Protein AF-A0A820HRY9-F1 (afdb_monomer_lite)

Structure (mmCIF, N/CA/C/O backbone):
data_AF-A0A820HRY9-F1
#
_entry.id   AF-A0A820HRY9-F1
#
loop_
_atom_site.group_PDB
_atom_site.id
_atom_site.type_symbol
_atom_site.label_atom_id
_atom_site.label_alt_id
_atom_site.label_comp_id
_atom_site.label_asym_id
_atom_site.label_entity_id
_atom_site.label_seq_id
_atom_site.pdbx_PDB_ins_code
_atom_site.Cartn_x
_atom_site.Cartn_y
_atom_site.Cartn_z
_atom_site.occupancy
_atom_site.B_iso_or_equiv
_atom_site.auth_seq_id
_atom_site.auth_comp_id
_atom_site.auth_asym_id
_atom_site.auth_atom_id
_atom_site.pdbx_PDB_model_num
ATOM 1 N N . MET A 1 1 ? 9.221 -8.752 -32.378 1.00 85.50 1 MET A N 1
ATOM 2 C CA . MET A 1 1 ? 8.840 -7.322 -32.429 1.00 85.50 1 MET A CA 1
ATOM 3 C C . MET A 1 1 ? 9.209 -6.627 -31.126 1.00 85.50 1 MET A C 1
ATOM 5 O O . MET A 1 1 ? 10.058 -5.754 -31.177 1.00 85.50 1 MET A O 1
ATOM 9 N N . PHE A 1 2 ? 8.681 -7.057 -29.971 1.00 91.56 2 PHE A N 1
ATOM 10 C CA . PHE A 1 2 ? 9.028 -6.480 -28.661 1.00 91.56 2 PHE A CA 1
ATOM 11 C C . PHE A 1 2 ? 10.543 -6.433 -28.391 1.00 91.56 2 PHE A C 1
ATOM 13 O O . PHE A 1 2 ? 11.087 -5.366 -28.153 1.00 91.56 2 PHE A O 1
ATOM 20 N N . GLU A 1 3 ? 11.256 -7.548 -28.568 1.00 91.12 3 GLU A N 1
ATOM 21 C CA . GLU A 1 3 ? 12.715 -7.615 -28.359 1.00 91.12 3 GLU A CA 1
ATOM 22 C C . GLU A 1 3 ? 13.507 -6.615 -29.228 1.00 91.12 3 GLU A C 1
ATOM 24 O O . GLU A 1 3 ? 14.524 -6.077 -28.801 1.00 91.12 3 GLU A O 1
ATOM 29 N N . GLN A 1 4 ? 13.026 -6.317 -30.443 1.00 90.50 4 GLN A N 1
ATOM 30 C CA . GLN A 1 4 ? 13.654 -5.328 -31.330 1.00 90.50 4 GLN A CA 1
ATOM 31 C C . GLN A 1 4 ? 13.450 -3.900 -30.811 1.00 90.50 4 GLN A C 1
ATOM 33 O O . GLN A 1 4 ? 14.362 -3.079 -30.906 1.00 90.50 4 GLN A O 1
ATOM 38 N N . LEU A 1 5 ? 12.278 -3.614 -30.235 1.00 91.88 5 LEU A N 1
ATOM 39 C CA . LEU A 1 5 ? 11.998 -2.338 -29.575 1.00 91.88 5 LEU A CA 1
ATOM 40 C C . LEU A 1 5 ? 12.870 -2.177 -28.330 1.00 91.88 5 LEU A C 1
ATOM 42 O O . LEU A 1 5 ? 13.490 -1.132 -28.156 1.00 91.88 5 LEU A O 1
ATOM 46 N N . ILE A 1 6 ? 13.009 -3.232 -27.528 1.00 92.12 6 ILE A N 1
ATOM 47 C CA . ILE A 1 6 ? 13.879 -3.229 -26.350 1.00 92.12 6 ILE A CA 1
ATOM 48 C C . ILE A 1 6 ? 15.347 -3.009 -26.730 1.00 92.12 6 ILE A C 1
ATOM 50 O O . ILE A 1 6 ? 16.008 -2.148 -26.152 1.00 92.12 6 ILE A O 1
ATOM 54 N N . ALA A 1 7 ? 15.846 -3.686 -27.766 1.00 88.62 7 ALA A N 1
ATOM 55 C CA . ALA A 1 7 ? 17.204 -3.464 -28.264 1.00 88.62 7 ALA A CA 1
ATOM 56 C C . ALA A 1 7 ? 17.445 -2.008 -28.713 1.00 88.62 7 ALA A C 1
ATOM 58 O O . ALA A 1 7 ? 18.558 -1.494 -28.581 1.00 88.62 7 ALA A O 1
ATOM 59 N N . SER A 1 8 ? 16.406 -1.325 -29.206 1.00 88.50 8 SER A N 1
ATOM 60 C CA . SER A 1 8 ? 16.497 0.077 -29.628 1.00 88.50 8 SER A CA 1
ATOM 61 C C . SER A 1 8 ? 16.604 1.074 -28.466 1.00 88.50 8 SER A C 1
ATOM 63 O O . SER A 1 8 ? 17.077 2.188 -28.686 1.00 88.50 8 SER A O 1
ATOM 65 N N . LEU A 1 9 ? 16.282 0.673 -27.226 1.00 85.69 9 LEU A N 1
ATOM 66 C CA . LEU A 1 9 ? 16.416 1.528 -26.034 1.00 85.69 9 LEU A CA 1
ATOM 67 C C . LEU A 1 9 ? 17.874 1.905 -25.715 1.00 85.69 9 LEU A C 1
ATOM 69 O O . LEU A 1 9 ? 18.130 2.901 -25.037 1.00 85.69 9 LEU A O 1
ATOM 73 N N . ASN A 1 10 ? 18.834 1.127 -26.225 1.00 79.19 10 ASN A N 1
ATOM 74 C CA . ASN A 1 10 ? 20.268 1.400 -26.104 1.00 79.19 10 ASN A CA 1
ATOM 75 C C . ASN A 1 10 ? 20.801 2.377 -27.165 1.00 79.19 10 ASN A C 1
ATOM 77 O O . ASN A 1 10 ? 21.962 2.782 -27.101 1.00 79.19 10 ASN A O 1
ATOM 81 N N . ILE A 1 11 ? 19.987 2.748 -28.156 1.00 77.69 11 ILE A N 1
ATOM 82 C CA . ILE A 1 11 ? 20.402 3.594 -29.275 1.00 77.69 11 ILE A CA 1
ATOM 83 C C . ILE A 1 11 ? 19.911 5.020 -29.015 1.00 77.69 11 ILE A C 1
ATOM 85 O O . ILE A 1 11 ? 18.714 5.284 -28.971 1.00 77.69 11 ILE A O 1
ATOM 89 N N . SER A 1 12 ? 20.849 5.955 -28.842 1.00 72.50 12 SER A N 1
ATOM 90 C CA . SER A 1 12 ? 20.541 7.377 -28.657 1.00 72.50 12 SER A CA 1
ATOM 91 C C . SER A 1 12 ? 20.692 8.151 -29.976 1.00 72.50 12 SER A C 1
ATOM 93 O O . SER A 1 12 ? 21.716 7.975 -30.645 1.00 72.50 12 SER A O 1
ATOM 95 N N . PRO A 1 13 ? 19.744 9.038 -30.348 1.00 72.38 13 PRO A N 1
ATOM 96 C CA . PRO A 1 13 ? 18.493 9.363 -29.650 1.00 72.38 13 PRO A CA 1
ATOM 97 C C . PRO A 1 13 ? 17.381 8.325 -29.899 1.00 72.38 13 PRO A C 1
ATOM 99 O O . PRO A 1 13 ? 17.233 7.821 -31.011 1.00 72.38 13 PRO A O 1
ATOM 102 N N . MET A 1 14 ? 16.567 8.050 -28.875 1.00 77.12 14 MET A N 1
ATOM 103 C CA . MET A 1 14 ? 15.404 7.159 -28.990 1.00 77.12 14 MET A CA 1
ATOM 104 C C . MET A 1 14 ? 14.241 7.853 -29.712 1.00 77.12 14 MET A C 1
ATOM 106 O O . MET A 1 14 ? 13.966 9.028 -29.468 1.00 77.12 14 MET A O 1
ATOM 110 N N . SER A 1 15 ? 13.547 7.122 -30.591 1.00 80.31 15 SER A N 1
ATOM 111 C CA . SER A 1 15 ? 12.337 7.618 -31.260 1.00 80.31 15 SER A CA 1
ATOM 112 C C . SER A 1 15 ? 11.117 7.495 -30.345 1.00 80.31 15 SER A C 1
ATOM 114 O O . SER A 1 15 ? 10.914 6.451 -29.728 1.00 80.31 15 SER A O 1
ATOM 116 N N . ASN A 1 16 ? 10.252 8.514 -30.337 1.00 83.31 16 ASN A N 1
ATOM 117 C CA . ASN A 1 16 ? 8.955 8.467 -29.651 1.00 83.31 16 ASN A CA 1
ATOM 118 C C . ASN A 1 16 ? 8.075 7.301 -30.132 1.00 83.31 16 ASN A C 1
ATOM 120 O O . ASN A 1 16 ? 7.293 6.760 -29.353 1.00 83.31 16 ASN A O 1
ATOM 124 N N . ASP A 1 17 ? 8.244 6.865 -31.384 1.00 86.88 17 ASP A N 1
ATOM 125 C CA . ASP A 1 17 ? 7.516 5.719 -31.936 1.00 86.88 17 ASP A CA 1
ATOM 126 C C . ASP A 1 17 ? 7.826 4.419 -31.184 1.00 86.88 17 ASP A C 1
ATOM 128 O O . ASP A 1 17 ? 6.956 3.558 -31.068 1.00 86.88 17 ASP A O 1
ATOM 132 N N . VAL A 1 18 ? 9.045 4.277 -30.644 1.00 88.88 18 VAL A N 1
ATOM 133 C CA . VAL A 1 18 ? 9.428 3.110 -29.836 1.00 88.88 18 VAL A CA 1
ATOM 134 C C . VAL A 1 18 ? 8.611 3.084 -28.549 1.00 88.88 18 VAL A C 1
ATOM 136 O O . VAL A 1 18 ? 8.046 2.046 -28.215 1.00 88.88 18 VAL A O 1
ATOM 139 N N . PHE A 1 19 ? 8.487 4.221 -27.858 1.00 89.38 19 PHE A N 1
ATOM 140 C CA . PHE A 1 19 ? 7.706 4.308 -26.623 1.00 89.38 19 PHE A CA 1
ATOM 141 C C . PHE A 1 19 ? 6.223 4.057 -26.868 1.00 89.38 19 PHE A C 1
ATOM 143 O O . PHE A 1 19 ? 5.636 3.255 -26.152 1.00 89.38 19 PHE A O 1
ATOM 150 N N . HIS A 1 20 ? 5.636 4.645 -27.915 1.00 90.50 20 HIS A N 1
ATOM 151 C CA . HIS A 1 20 ? 4.234 4.390 -28.257 1.00 90.50 20 HIS A CA 1
ATOM 152 C C . HIS A 1 20 ? 3.964 2.918 -28.593 1.00 90.50 20 HIS A C 1
ATOM 154 O O . HIS A 1 20 ? 2.945 2.370 -28.174 1.00 90.50 20 HIS A O 1
ATOM 160 N N . GLN A 1 21 ? 4.873 2.256 -29.316 1.00 92.75 21 GLN A N 1
ATOM 161 C CA . GLN A 1 21 ? 4.732 0.829 -29.610 1.00 92.75 21 GLN A CA 1
ATOM 162 C C . GLN A 1 21 ? 4.885 -0.033 -28.355 1.00 92.75 21 GLN A C 1
ATOM 164 O O . GLN A 1 21 ? 4.120 -0.977 -28.186 1.00 92.75 21 GLN A O 1
ATOM 169 N N . LEU A 1 22 ? 5.825 0.295 -27.462 1.00 93.38 22 LEU A N 1
ATOM 170 C CA . LEU A 1 22 ? 5.965 -0.397 -26.179 1.00 93.38 22 LEU A CA 1
ATOM 171 C C . LEU A 1 22 ? 4.709 -0.236 -25.320 1.00 93.38 22 LEU A C 1
ATOM 173 O O . LEU A 1 22 ? 4.183 -1.245 -24.863 1.00 93.38 22 LEU A O 1
ATOM 177 N N . THR A 1 23 ? 4.183 0.985 -25.177 1.00 93.06 23 THR A N 1
ATOM 178 C CA . THR A 1 23 ? 2.913 1.244 -24.483 1.00 93.06 23 THR A CA 1
ATOM 179 C C . THR A 1 23 ? 1.793 0.390 -25.070 1.00 93.06 23 THR A C 1
ATOM 181 O O . THR A 1 23 ? 1.155 -0.360 -24.344 1.00 93.06 23 THR A O 1
ATOM 184 N N . SER A 1 24 ? 1.601 0.426 -26.394 1.00 92.75 24 SER A N 1
ATOM 185 C CA . SER A 1 24 ? 0.536 -0.340 -27.050 1.00 92.75 24 SER A CA 1
ATOM 186 C C . SER A 1 24 ? 0.667 -1.847 -26.834 1.00 92.75 24 SER A C 1
ATOM 188 O O . SER A 1 24 ? -0.352 -2.517 -26.685 1.00 92.75 24 SER A O 1
ATOM 190 N N . ILE A 1 25 ? 1.891 -2.388 -26.845 1.00 93.62 25 ILE A N 1
ATOM 191 C CA . ILE A 1 25 ? 2.119 -3.810 -26.571 1.00 93.62 25 ILE A CA 1
ATOM 192 C C . ILE A 1 25 ? 1.756 -4.112 -25.118 1.00 93.62 25 ILE A C 1
ATOM 194 O O . ILE A 1 25 ? 0.990 -5.039 -24.887 1.00 93.62 25 ILE A O 1
ATOM 198 N N . LEU A 1 26 ? 2.265 -3.338 -24.156 1.00 92.44 26 LEU A N 1
ATOM 199 C CA . LEU A 1 26 ? 2.010 -3.561 -22.730 1.00 92.44 26 LEU A CA 1
ATOM 200 C C . LEU A 1 26 ? 0.508 -3.520 -22.415 1.00 92.44 26 LEU A C 1
ATOM 202 O O . LEU A 1 26 ? 0.008 -4.472 -21.820 1.00 92.44 26 LEU A O 1
ATOM 206 N N . THR A 1 27 ? -0.215 -2.508 -22.907 1.00 91.19 27 THR A N 1
ATOM 207 C CA . THR A 1 27 ? -1.676 -2.405 -22.749 1.00 91.19 27 THR A CA 1
ATOM 208 C C . THR A 1 27 ? -2.393 -3.611 -23.332 1.00 91.19 27 THR A C 1
ATOM 210 O O . THR A 1 27 ? -3.206 -4.235 -22.657 1.00 91.19 27 THR A O 1
ATOM 213 N N . GLN A 1 28 ? -2.055 -3.996 -24.566 1.00 90.88 28 GLN A N 1
ATOM 214 C CA . GLN A 1 28 ? -2.686 -5.149 -25.199 1.00 90.88 28 GLN A CA 1
ATOM 215 C C . GLN A 1 28 ? -2.452 -6.434 -24.392 1.00 90.88 28 GLN A C 1
ATOM 217 O O . GLN A 1 28 ? -3.356 -7.252 -24.248 1.00 90.88 28 GLN A O 1
ATOM 222 N N . GLN A 1 29 ? -1.242 -6.633 -23.863 1.00 88.69 29 GLN A N 1
ATOM 223 C CA . GLN A 1 29 ? -0.938 -7.849 -23.112 1.00 88.69 29 GLN A CA 1
ATOM 224 C C . GLN A 1 29 ? -1.643 -7.901 -21.756 1.00 88.69 29 GLN A C 1
ATOM 226 O O . GLN A 1 29 ? -1.953 -9.008 -21.318 1.00 88.69 29 GLN A O 1
ATOM 231 N N . ILE A 1 30 ? -1.922 -6.750 -21.128 1.00 81.69 30 ILE A N 1
ATOM 232 C CA . ILE A 1 30 ? -2.752 -6.675 -19.916 1.00 81.69 30 ILE A CA 1
ATOM 233 C C . ILE A 1 30 ? -4.163 -7.210 -20.185 1.00 81.69 30 ILE A C 1
ATOM 235 O O . ILE A 1 30 ? -4.689 -7.953 -19.357 1.00 81.69 30 ILE A O 1
ATOM 239 N N . ASP A 1 31 ? -4.744 -6.870 -21.337 1.00 76.69 31 ASP A N 1
ATOM 240 C CA . ASP A 1 31 ? -6.114 -7.252 -21.696 1.00 76.69 31 ASP A CA 1
ATOM 241 C C . ASP A 1 31 ? -6.228 -8.694 -22.232 1.00 76.69 31 ASP A C 1
ATOM 243 O O . ASP A 1 31 ? -7.246 -9.352 -22.012 1.00 76.69 31 ASP A O 1
ATOM 247 N N . ASP A 1 32 ? -5.197 -9.189 -22.930 1.00 79.38 32 ASP A N 1
ATOM 248 C CA . ASP A 1 32 ? -5.243 -10.472 -23.643 1.00 79.38 32 ASP A CA 1
ATOM 249 C C . ASP A 1 32 ? -4.763 -11.665 -22.787 1.00 79.38 32 ASP A C 1
ATOM 251 O O . ASP A 1 32 ? -5.547 -12.561 -22.467 1.00 79.38 32 ASP A O 1
ATOM 255 N N . SER A 1 33 ? -3.457 -11.757 -22.486 1.00 81.62 33 SER A N 1
ATOM 256 C CA . SER A 1 33 ? -2.855 -12.939 -21.842 1.00 81.62 33 SER A CA 1
ATOM 257 C C . SER A 1 33 ? -1.397 -12.699 -21.406 1.00 81.62 33 SER A C 1
ATOM 259 O O . SER A 1 33 ? -0.450 -13.065 -22.110 1.00 81.62 33 SER A O 1
ATOM 261 N N . ILE A 1 34 ? -1.199 -12.156 -20.202 1.00 85.81 34 ILE A N 1
ATOM 262 C CA . ILE A 1 34 ? 0.123 -11.739 -19.705 1.00 85.81 34 ILE A CA 1
ATOM 263 C C . ILE A 1 34 ? 1.121 -12.911 -19.522 1.00 85.81 34 ILE A C 1
ATOM 265 O O . ILE A 1 34 ? 2.285 -12.783 -19.901 1.00 85.81 34 ILE A O 1
ATOM 269 N N . ALA A 1 35 ? 0.716 -14.063 -18.970 1.00 84.75 35 ALA A N 1
ATOM 270 C CA . ALA A 1 35 ? 1.655 -15.148 -18.620 1.00 84.75 35 ALA A CA 1
ATOM 271 C C . ALA A 1 35 ? 2.454 -15.728 -19.816 1.00 84.75 35 ALA A C 1
ATOM 273 O O . ALA A 1 35 ? 3.687 -15.823 -19.730 1.00 84.75 35 ALA A O 1
ATOM 274 N N . PRO A 1 36 ? 1.819 -16.081 -20.953 1.00 87.69 36 PRO A N 1
ATOM 275 C CA . PRO A 1 36 ? 2.526 -16.483 -22.168 1.00 87.69 36 PRO A CA 1
ATOM 276 C C . PRO A 1 36 ? 3.472 -15.408 -22.700 1.00 87.69 36 PRO A C 1
ATOM 278 O O . PRO A 1 36 ? 4.571 -15.737 -23.147 1.00 87.69 36 PRO A O 1
ATOM 281 N N . PHE A 1 37 ? 3.074 -14.135 -22.623 1.00 90.06 37 PHE A N 1
ATOM 282 C CA . PHE A 1 37 ? 3.918 -13.029 -23.055 1.00 90.06 37 PHE A CA 1
ATOM 283 C C . PHE A 1 37 ? 5.182 -12.930 -22.200 1.00 90.06 37 PHE A C 1
ATOM 285 O O . PHE A 1 37 ? 6.282 -12.948 -22.750 1.00 90.06 37 PHE A O 1
ATOM 292 N N . ILE A 1 38 ? 5.045 -12.934 -20.869 1.00 89.31 38 ILE A N 1
ATOM 293 C CA . ILE A 1 38 ? 6.192 -12.926 -19.950 1.00 89.31 38 ILE A CA 1
ATOM 294 C C . ILE A 1 38 ? 7.134 -14.087 -20.263 1.00 89.31 38 ILE A C 1
ATOM 296 O O . ILE A 1 38 ? 8.329 -13.871 -20.437 1.00 89.31 38 ILE A O 1
ATOM 300 N N . SER A 1 39 ? 6.597 -15.301 -20.399 1.00 87.56 39 SER A N 1
ATOM 301 C CA . SER A 1 39 ? 7.399 -16.499 -20.683 1.00 87.56 39 SER A CA 1
ATOM 302 C C . SER A 1 39 ? 8.175 -16.390 -22.001 1.00 87.56 39 SER A C 1
ATOM 304 O O . SER A 1 39 ? 9.282 -16.912 -22.113 1.00 87.56 39 SER A O 1
ATOM 306 N N . GLN A 1 40 ? 7.608 -15.710 -23.002 1.00 91.00 40 GLN A N 1
ATOM 307 C CA . GLN A 1 40 ? 8.233 -15.531 -24.309 1.00 91.00 40 GLN A CA 1
ATOM 308 C C . GLN A 1 40 ? 9.337 -14.467 -24.304 1.00 91.00 40 GLN A C 1
ATOM 310 O O . GLN A 1 40 ? 10.337 -14.640 -24.998 1.00 91.00 40 GLN A O 1
ATOM 315 N N . VAL A 1 41 ? 9.156 -13.363 -23.571 1.00 92.94 41 VAL A N 1
ATOM 316 C CA . VAL A 1 41 ? 10.042 -12.184 -23.640 1.00 92.94 41 VAL A CA 1
ATOM 317 C C . VAL A 1 41 ? 10.715 -11.838 -22.309 1.00 92.94 41 VAL A C 1
ATOM 319 O O . VAL A 1 41 ? 11.120 -10.695 -22.102 1.00 92.94 41 VAL A O 1
ATOM 322 N N . PHE A 1 42 ? 10.862 -12.812 -21.409 1.00 92.00 42 PHE A N 1
ATOM 323 C CA . PHE A 1 42 ? 11.273 -12.589 -20.020 1.00 92.00 42 PHE A CA 1
ATOM 324 C C . PHE A 1 42 ? 12.559 -11.767 -19.866 1.00 92.00 42 PHE A C 1
ATOM 326 O O . PHE A 1 42 ? 12.573 -10.759 -19.169 1.00 92.00 42 PHE A O 1
ATOM 333 N N . GLU A 1 43 ? 13.622 -12.127 -20.586 1.00 93.44 43 GLU A N 1
ATOM 334 C CA . GLU A 1 43 ? 14.898 -11.397 -20.540 1.00 93.44 43 GLU A CA 1
ATOM 335 C C . GLU A 1 43 ? 14.776 -9.959 -21.066 1.00 93.44 43 GLU A C 1
ATOM 337 O O . GLU A 1 43 ? 15.417 -9.040 -20.560 1.00 93.44 43 GLU A O 1
ATOM 342 N N . SER A 1 44 ? 13.912 -9.738 -22.061 1.00 95.12 44 SER A N 1
ATOM 343 C CA . SER A 1 44 ? 13.636 -8.392 -22.574 1.00 95.12 44 SER A CA 1
ATOM 344 C C . SER A 1 44 ? 12.838 -7.550 -21.576 1.00 95.12 44 SER A C 1
ATOM 346 O O . SER A 1 44 ? 13.039 -6.339 -21.517 1.00 95.12 44 SER A O 1
ATOM 348 N N . LEU A 1 45 ? 11.964 -8.174 -20.779 1.00 94.50 45 LEU A N 1
ATOM 349 C CA . LEU A 1 45 ? 11.257 -7.506 -19.684 1.00 94.50 45 LEU A CA 1
ATOM 350 C C . LEU A 1 45 ? 12.207 -7.152 -18.536 1.00 94.50 45 LEU A C 1
ATOM 352 O O . LEU A 1 45 ? 12.173 -6.019 -18.072 1.00 94.50 45 LEU A O 1
ATOM 356 N N . ILE A 1 46 ? 13.115 -8.054 -18.150 1.00 93.38 46 ILE A N 1
ATOM 357 C CA . ILE A 1 46 ? 14.164 -7.755 -17.156 1.00 93.38 46 ILE A CA 1
ATOM 358 C C . ILE A 1 46 ? 15.000 -6.559 -17.613 1.00 93.38 46 ILE A C 1
ATOM 360 O O . ILE A 1 46 ? 15.230 -5.624 -16.846 1.00 93.38 46 ILE A O 1
ATOM 364 N N . PHE A 1 47 ? 15.418 -6.549 -18.881 1.00 93.75 47 PHE A N 1
ATOM 365 C CA . PHE A 1 47 ? 16.162 -5.420 -19.429 1.00 93.75 47 PHE A CA 1
ATOM 366 C C . PHE A 1 47 ? 15.347 -4.117 -19.378 1.00 93.75 47 PHE A C 1
ATOM 368 O O . PHE A 1 47 ? 15.886 -3.069 -19.019 1.00 93.75 47 PHE A O 1
ATOM 375 N N . LEU A 1 48 ? 14.057 -4.165 -19.727 1.00 94.12 48 LEU A N 1
ATOM 376 C CA . LEU A 1 48 ? 13.171 -3.001 -19.669 1.00 94.12 48 LEU A CA 1
ATOM 377 C C . LEU A 1 48 ? 13.023 -2.466 -18.234 1.00 94.12 48 LEU A C 1
ATOM 379 O O . LEU A 1 48 ? 13.061 -1.250 -18.034 1.00 94.12 48 LEU A O 1
ATOM 383 N N . GLU A 1 49 ? 12.913 -3.347 -17.241 1.00 93.25 49 GLU A N 1
ATOM 384 C CA . GLU A 1 49 ? 12.857 -2.982 -15.820 1.00 93.25 49 GLU A CA 1
ATOM 385 C C . GLU A 1 49 ? 14.159 -2.333 -15.349 1.00 93.25 49 GLU A C 1
ATOM 387 O O . GLU A 1 49 ? 14.146 -1.243 -14.773 1.00 93.25 49 GLU A O 1
ATOM 392 N N . GLN A 1 50 ? 15.307 -2.936 -15.663 1.00 90.69 50 GLN A N 1
ATOM 393 C CA . GLN A 1 50 ? 16.618 -2.368 -15.337 1.00 90.69 50 GLN A CA 1
ATOM 394 C C . GLN A 1 50 ? 16.821 -0.995 -15.995 1.00 90.69 50 GLN A C 1
ATOM 396 O O . GLN A 1 50 ? 17.262 -0.044 -15.342 1.00 90.69 50 GLN A O 1
ATOM 401 N N . TRP A 1 51 ? 16.458 -0.863 -17.275 1.00 90.56 51 TRP A N 1
ATOM 402 C CA . TRP A 1 51 ? 16.492 0.412 -17.991 1.00 90.56 51 TRP A CA 1
ATOM 403 C C . TRP A 1 51 ? 15.579 1.446 -17.325 1.00 90.56 51 TRP A C 1
ATOM 405 O O . TRP A 1 51 ? 15.960 2.610 -17.182 1.00 90.56 51 TRP A O 1
ATOM 415 N N . THR A 1 52 ? 14.404 1.027 -16.858 1.00 90.44 52 THR A N 1
ATOM 416 C CA . THR A 1 52 ? 13.443 1.899 -16.180 1.00 90.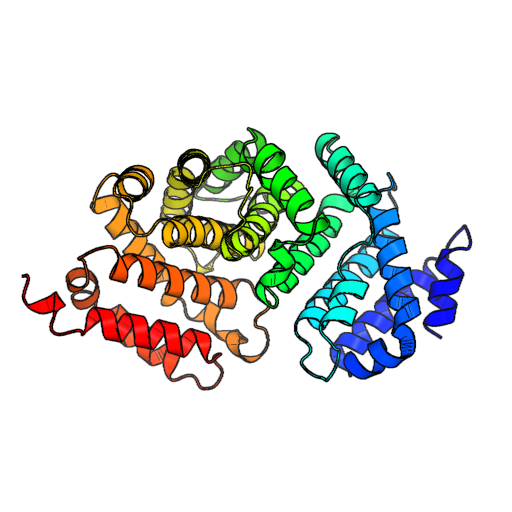44 52 THR A CA 1
ATOM 417 C C . THR A 1 52 ? 13.984 2.414 -14.852 1.00 90.44 52 THR A C 1
ATOM 419 O O . THR A 1 52 ? 13.981 3.626 -14.634 1.00 90.44 52 THR A O 1
ATOM 422 N N . TRP A 1 53 ? 14.535 1.548 -13.999 1.00 89.62 53 TRP A N 1
ATOM 423 C CA . TRP A 1 53 ? 15.182 1.966 -12.750 1.00 89.62 53 TRP A CA 1
ATOM 424 C C . TRP A 1 53 ? 16.318 2.963 -12.995 1.00 89.62 53 TRP A C 1
ATOM 426 O O . TRP A 1 53 ? 16.415 3.986 -12.311 1.00 89.62 53 TRP A O 1
ATOM 436 N N . GLN A 1 54 ? 17.130 2.728 -14.027 1.00 88.12 54 GLN A N 1
ATOM 437 C CA . GLN A 1 54 ? 18.169 3.671 -14.436 1.00 88.12 54 GLN A CA 1
ATOM 438 C C . GLN A 1 54 ? 17.582 5.004 -14.910 1.00 88.12 54 GLN A C 1
ATOM 440 O O . GLN A 1 54 ? 18.105 6.062 -14.560 1.00 88.12 54 GLN A O 1
ATOM 445 N N . LYS A 1 55 ? 16.483 4.992 -15.666 1.00 86.62 55 LYS A N 1
ATOM 446 C CA . LYS A 1 55 ? 15.831 6.222 -16.129 1.00 86.62 55 LYS A CA 1
ATOM 447 C C . LYS A 1 55 ? 15.194 7.019 -15.007 1.00 86.62 55 LYS A C 1
ATOM 449 O O . LYS A 1 55 ? 15.353 8.235 -14.990 1.00 86.62 55 LYS A O 1
ATOM 454 N N . LEU A 1 56 ? 14.551 6.353 -14.054 1.00 86.44 56 LEU A N 1
ATOM 455 C CA . LEU A 1 56 ? 14.024 6.990 -12.848 1.00 86.44 56 LEU A CA 1
ATOM 456 C C . LEU A 1 56 ? 15.148 7.596 -11.996 1.00 86.44 56 LEU A C 1
ATOM 458 O O . LEU A 1 56 ? 14.945 8.622 -11.357 1.00 86.44 56 LEU A O 1
ATOM 462 N N . SER A 1 57 ? 16.350 7.013 -12.033 1.00 86.19 57 SER A N 1
ATOM 463 C CA . SER A 1 57 ? 17.531 7.547 -11.343 1.00 86.19 57 SER A CA 1
ATOM 464 C C . SER A 1 57 ? 18.239 8.715 -12.052 1.00 86.19 57 SER A C 1
ATOM 466 O O . SER A 1 57 ? 19.160 9.293 -11.477 1.00 86.19 57 SER A O 1
ATOM 468 N N . GLN A 1 58 ? 17.819 9.100 -13.263 1.00 83.81 58 GLN A N 1
ATOM 469 C CA . GLN A 1 58 ? 18.420 10.194 -14.037 1.00 83.81 58 GLN A CA 1
ATOM 470 C C . GLN A 1 58 ? 17.578 11.476 -13.969 1.00 83.81 58 GLN A C 1
ATOM 472 O O . GLN A 1 58 ? 16.358 11.440 -14.123 1.00 83.81 58 GLN A O 1
ATOM 477 N N . GLU A 1 59 ? 18.243 12.630 -13.858 1.00 68.44 59 GLU A N 1
ATOM 478 C CA . GLU A 1 59 ? 17.611 13.940 -14.044 1.00 68.44 59 GLU A CA 1
ATOM 479 C C . GLU A 1 59 ? 17.237 14.115 -15.530 1.00 68.44 59 GLU A C 1
ATOM 481 O O . GLU A 1 59 ? 18.053 14.546 -16.347 1.00 68.44 59 GLU A O 1
ATOM 486 N N . SER A 1 60 ? 16.028 13.723 -15.941 1.00 63.38 60 SER A N 1
ATOM 487 C CA . SER A 1 60 ? 15.572 13.967 -17.316 1.00 63.38 60 SER A CA 1
ATOM 488 C C . SER A 1 60 ? 14.113 14.410 -17.388 1.00 63.38 60 SER A C 1
ATOM 490 O O . SER A 1 60 ? 13.235 13.860 -16.728 1.00 63.38 60 SER A O 1
ATOM 492 N N . ASP A 1 61 ? 13.870 15.431 -18.209 1.00 55.88 61 ASP A N 1
ATOM 493 C CA . ASP A 1 61 ? 12.604 16.171 -18.315 1.00 55.88 61 ASP A CA 1
ATOM 494 C C . ASP A 1 61 ? 11.707 15.655 -19.462 1.00 55.88 61 ASP A C 1
ATOM 496 O O . ASP A 1 61 ? 10.924 16.388 -20.065 1.00 55.88 61 ASP A O 1
ATOM 500 N N . GLN A 1 62 ? 11.865 14.386 -19.854 1.00 60.78 62 GLN A N 1
ATOM 501 C CA . GLN A 1 62 ? 11.218 13.864 -21.060 1.00 60.78 62 GLN A CA 1
ATOM 502 C C . GLN A 1 62 ? 9.832 13.290 -20.750 1.00 60.78 62 GLN A C 1
ATOM 504 O O . GLN A 1 62 ? 9.667 12.128 -20.380 1.00 60.78 62 GLN A O 1
ATOM 509 N N . THR A 1 63 ? 8.818 14.129 -20.965 1.00 62.41 63 THR A N 1
ATOM 510 C CA . THR A 1 63 ? 7.382 13.816 -20.870 1.00 62.41 63 THR A CA 1
ATOM 511 C C . THR A 1 63 ? 6.959 12.566 -21.649 1.00 62.41 63 THR A C 1
ATOM 513 O O . THR A 1 63 ? 6.040 11.875 -21.216 1.00 62.41 63 THR A O 1
ATOM 516 N N . TYR A 1 64 ? 7.644 12.234 -22.748 1.00 61.59 64 TYR A N 1
ATOM 517 C CA . TYR A 1 64 ? 7.319 11.094 -23.616 1.00 61.59 64 TYR A CA 1
ATOM 518 C C . TYR A 1 64 ? 7.526 9.722 -22.962 1.00 61.59 64 TYR A C 1
ATOM 520 O O . TYR A 1 64 ? 6.868 8.761 -23.345 1.00 61.59 64 TYR A O 1
ATOM 528 N N . HIS A 1 65 ? 8.388 9.609 -21.945 1.00 75.81 65 HIS A N 1
ATOM 529 C CA . HIS A 1 65 ? 8.570 8.338 -21.236 1.00 75.81 65 HIS A CA 1
ATOM 530 C C . HIS A 1 65 ? 7.431 8.056 -20.257 1.00 75.81 65 HIS A C 1
ATOM 532 O O . HIS A 1 65 ? 7.188 6.906 -19.911 1.00 75.81 65 HIS A O 1
ATOM 538 N N . ARG A 1 66 ? 6.729 9.095 -19.787 1.00 82.94 66 ARG A N 1
ATOM 539 C CA . ARG A 1 66 ? 5.821 8.971 -18.644 1.00 82.94 66 ARG A CA 1
ATOM 540 C C . ARG A 1 66 ? 4.653 8.025 -18.925 1.00 82.94 66 ARG A C 1
ATOM 542 O O . ARG A 1 66 ? 4.301 7.251 -18.048 1.00 82.94 66 ARG A O 1
ATOM 549 N N . GLU A 1 67 ? 4.077 8.075 -20.123 1.00 87.56 67 GLU A N 1
ATOM 550 C CA . GLU A 1 67 ? 2.968 7.193 -20.509 1.00 87.56 67 GLU A CA 1
ATOM 551 C C . GLU A 1 67 ? 3.403 5.723 -20.541 1.00 87.56 67 GLU A C 1
ATOM 553 O O . GLU A 1 67 ? 2.785 4.890 -19.889 1.00 87.56 67 GLU A O 1
ATOM 558 N N . MET A 1 68 ? 4.521 5.423 -21.211 1.00 90.81 68 MET A N 1
ATOM 559 C CA . MET A 1 68 ? 5.081 4.068 -21.258 1.00 90.81 68 MET A CA 1
ATOM 560 C C . MET A 1 68 ? 5.426 3.549 -19.859 1.00 90.81 68 MET A C 1
ATOM 562 O O . MET A 1 68 ? 5.101 2.414 -19.529 1.00 90.81 68 MET A O 1
ATOM 566 N N . LEU A 1 69 ? 6.013 4.392 -19.005 1.00 91.19 69 LEU A N 1
ATOM 567 C CA . LEU A 1 69 ? 6.335 4.020 -17.629 1.00 91.19 69 LEU A CA 1
ATOM 568 C C . LEU A 1 69 ? 5.080 3.784 -16.774 1.00 91.19 69 LEU A C 1
ATOM 570 O O . LEU A 1 69 ? 5.061 2.867 -15.960 1.00 91.19 69 LEU A O 1
ATOM 574 N N . HIS A 1 70 ? 4.019 4.574 -16.944 1.00 90.50 70 HIS A N 1
ATOM 575 C CA . HIS A 1 70 ? 2.746 4.298 -16.272 1.00 90.50 70 HIS A CA 1
ATOM 576 C C . HIS A 1 70 ? 2.166 2.951 -16.697 1.00 90.50 70 HIS A C 1
ATOM 578 O O . HIS A 1 70 ? 1.701 2.191 -15.846 1.00 90.50 70 HIS A O 1
ATOM 584 N N . GLU A 1 71 ? 2.231 2.648 -17.989 1.00 92.25 71 GLU A N 1
ATOM 585 C CA . GLU A 1 71 ? 1.714 1.394 -18.515 1.00 92.25 71 GLU A CA 1
ATOM 586 C C . GLU A 1 71 ? 2.535 0.194 -18.048 1.00 92.25 71 GLU A C 1
ATOM 588 O O . GLU A 1 71 ? 1.977 -0.817 -17.630 1.00 92.25 71 GLU A O 1
ATOM 593 N N . LEU A 1 72 ? 3.861 0.329 -18.014 1.00 94.38 72 LEU A N 1
ATOM 594 C CA . LEU A 1 72 ? 4.750 -0.689 -17.467 1.00 94.38 72 LEU A CA 1
ATOM 595 C C . LEU A 1 72 ? 4.502 -0.913 -15.970 1.00 94.38 72 LEU A C 1
ATOM 597 O O . LEU A 1 72 ? 4.428 -2.054 -15.526 1.00 94.38 72 LEU A O 1
ATOM 601 N N . ALA A 1 73 ? 4.275 0.146 -15.187 1.00 93.19 73 ALA A N 1
ATOM 602 C CA . ALA A 1 73 ? 3.870 -0.010 -13.792 1.00 93.19 73 ALA A CA 1
ATOM 603 C C . ALA A 1 73 ? 2.535 -0.758 -13.656 1.00 93.19 73 ALA A C 1
ATOM 605 O O . ALA A 1 73 ? 2.394 -1.593 -12.761 1.00 93.19 73 ALA A O 1
ATOM 606 N N . SER A 1 74 ? 1.562 -0.483 -14.528 1.00 91.31 74 SER A N 1
ATOM 607 C CA . SER A 1 74 ? 0.288 -1.211 -14.562 1.00 91.31 74 SER A CA 1
ATOM 608 C C . SER A 1 74 ? 0.507 -2.692 -14.890 1.00 91.31 74 SER A C 1
ATOM 610 O O . SER A 1 74 ? 0.036 -3.567 -14.162 1.00 91.31 74 SER A O 1
ATOM 612 N N . PHE A 1 75 ? 1.312 -2.978 -15.915 1.00 93.12 75 PHE A N 1
ATOM 613 C CA . PHE A 1 75 ? 1.706 -4.329 -16.313 1.00 93.12 75 PHE A CA 1
ATOM 614 C C . PHE A 1 75 ? 2.395 -5.089 -15.166 1.00 93.12 75 PHE A C 1
ATOM 616 O O . PHE A 1 75 ? 2.040 -6.230 -14.859 1.00 93.12 75 PHE A O 1
ATOM 623 N N . ASN A 1 76 ? 3.328 -4.440 -14.468 1.00 93.00 76 ASN A N 1
ATOM 624 C CA . ASN A 1 76 ? 4.027 -5.000 -13.312 1.00 93.00 76 ASN A CA 1
ATOM 625 C C . ASN A 1 76 ? 3.078 -5.308 -12.161 1.00 93.00 76 ASN A C 1
ATOM 627 O O . ASN A 1 76 ? 3.172 -6.374 -11.553 1.00 93.00 76 ASN A O 1
ATOM 631 N N . LYS A 1 77 ? 2.130 -4.404 -11.889 1.00 91.56 77 LYS A N 1
ATOM 632 C CA . LYS A 1 77 ? 1.095 -4.626 -10.881 1.00 91.56 77 LYS A CA 1
ATOM 633 C C . LYS A 1 77 ? 0.299 -5.886 -11.197 1.00 91.56 77 LYS A C 1
ATOM 635 O O . LYS A 1 77 ? 0.138 -6.717 -10.315 1.00 91.56 77 LYS A O 1
ATOM 640 N N . GLN A 1 78 ? -0.153 -6.058 -12.440 1.00 89.06 78 GLN A N 1
ATOM 641 C CA . GLN A 1 78 ? -0.866 -7.274 -12.844 1.00 89.06 78 GLN A CA 1
ATOM 642 C C . GLN A 1 78 ? 0.021 -8.516 -12.710 1.00 89.06 78 GLN A C 1
ATOM 644 O O . GLN A 1 78 ? -0.425 -9.533 -12.186 1.00 89.06 78 GLN A O 1
ATOM 649 N N . THR A 1 79 ? 1.299 -8.407 -13.081 1.00 89.31 79 THR A N 1
ATOM 650 C CA . THR A 1 79 ? 2.277 -9.501 -12.991 1.00 89.31 79 THR A CA 1
ATOM 651 C C . THR A 1 79 ? 2.417 -10.078 -11.581 1.00 89.31 79 THR A C 1
ATOM 653 O O . THR A 1 79 ? 2.558 -11.294 -11.427 1.00 89.31 79 THR A O 1
ATOM 656 N N . VAL A 1 80 ? 2.304 -9.243 -10.540 1.00 88.06 80 VAL A N 1
ATOM 657 C CA . VAL A 1 80 ? 2.304 -9.705 -9.140 1.00 88.06 80 VAL A CA 1
ATOM 658 C C . VAL A 1 80 ? 1.218 -10.762 -8.903 1.00 88.06 80 VAL A C 1
ATOM 660 O O . VAL A 1 80 ? 1.504 -11.800 -8.303 1.00 88.06 80 VAL A O 1
ATOM 663 N N . PHE A 1 81 ? 0.011 -10.557 -9.436 1.00 83.00 81 PHE A N 1
ATOM 664 C CA . PHE A 1 81 ? -1.186 -11.342 -9.106 1.00 83.00 81 PHE A CA 1
ATOM 665 C C . PHE A 1 81 ? -1.547 -12.434 -10.119 1.00 83.00 81 PHE A C 1
ATOM 667 O O . PHE A 1 81 ? -2.518 -13.157 -9.907 1.00 83.00 81 PHE A O 1
ATOM 674 N N . ILE A 1 82 ? -0.787 -12.588 -11.205 1.00 80.31 82 ILE A N 1
ATOM 675 C CA . ILE A 1 82 ? -0.998 -13.693 -12.149 1.00 80.31 82 ILE A CA 1
ATOM 676 C C . ILE A 1 82 ? -0.708 -15.027 -11.457 1.00 80.31 82 ILE A C 1
ATOM 678 O O . ILE A 1 82 ? 0.397 -15.239 -10.950 1.00 80.31 82 ILE A O 1
ATOM 682 N N . ASP A 1 83 ? -1.689 -15.928 -11.482 1.00 66.12 83 ASP A N 1
ATOM 683 C CA . ASP A 1 83 ? -1.620 -17.280 -10.902 1.00 66.12 83 ASP A CA 1
ATOM 684 C C . ASP A 1 83 ? -1.162 -18.343 -11.937 1.00 66.12 83 ASP A C 1
ATOM 686 O O . ASP A 1 83 ? -0.892 -19.499 -11.614 1.00 66.12 83 ASP A O 1
ATOM 690 N N . ASP A 1 84 ? -1.012 -17.941 -13.206 1.00 61.22 84 ASP A N 1
ATOM 691 C CA . ASP A 1 84 ? -0.746 -18.817 -14.356 1.00 61.22 84 ASP A CA 1
ATOM 692 C C . ASP A 1 84 ? 0.739 -19.222 -14.497 1.00 61.22 84 ASP A C 1
ATOM 694 O O . ASP A 1 84 ? 1.427 -18.866 -15.454 1.00 61.22 84 ASP A O 1
ATOM 698 N N . HIS A 1 85 ? 1.234 -20.030 -13.556 1.00 64.12 85 HIS A N 1
ATOM 699 C CA . HIS A 1 85 ? 2.485 -20.809 -13.658 1.00 64.12 85 HIS A CA 1
ATOM 700 C C . HIS A 1 85 ? 3.826 -20.051 -13.667 1.00 64.12 85 HIS A C 1
ATOM 702 O O . HIS A 1 85 ? 4.872 -20.701 -13.749 1.00 64.12 85 HIS A O 1
ATOM 708 N N . MET A 1 86 ? 3.851 -18.724 -13.533 1.00 77.06 86 MET A N 1
ATOM 709 C CA . MET A 1 86 ? 5.108 -18.010 -13.287 1.00 77.06 86 MET A CA 1
ATOM 710 C C . MET A 1 86 ? 5.602 -18.336 -11.874 1.00 77.06 86 MET A C 1
ATOM 712 O O . MET A 1 86 ? 4.887 -18.108 -10.894 1.00 77.06 86 MET A O 1
ATOM 716 N N . ASN A 1 87 ? 6.807 -18.901 -11.757 1.00 82.31 87 ASN A N 1
ATOM 717 C CA . ASN A 1 87 ? 7.351 -19.220 -10.443 1.00 82.31 87 ASN A CA 1
ATOM 718 C C . ASN A 1 87 ? 7.642 -17.924 -9.657 1.00 82.31 87 ASN A C 1
ATOM 720 O O . ASN A 1 87 ? 7.787 -16.834 -10.215 1.00 82.31 87 ASN A O 1
ATOM 724 N N . HIS A 1 88 ? 7.694 -18.051 -8.335 1.00 83.56 88 HIS A N 1
ATOM 725 C CA . HIS A 1 88 ? 7.916 -16.915 -7.452 1.00 83.56 88 HIS A CA 1
ATOM 726 C C . HIS A 1 88 ? 9.264 -16.214 -7.713 1.00 83.56 88 HIS A C 1
ATOM 728 O O . HIS A 1 88 ? 9.317 -14.986 -7.762 1.00 83.56 88 HIS A O 1
ATOM 734 N N . ASP A 1 89 ? 10.328 -16.987 -7.932 1.00 87.31 89 ASP A N 1
ATOM 735 C CA . ASP A 1 89 ? 11.685 -16.468 -8.126 1.00 87.31 89 ASP A CA 1
ATOM 736 C C . ASP A 1 89 ? 11.799 -15.601 -9.390 1.00 87.31 89 ASP A C 1
ATOM 738 O O . ASP A 1 89 ? 12.504 -14.593 -9.393 1.00 87.31 89 ASP A O 1
ATOM 742 N N . ASP A 1 90 ? 11.059 -15.933 -10.446 1.00 88.62 90 ASP A N 1
ATOM 743 C CA . ASP A 1 90 ? 10.999 -15.166 -11.685 1.00 88.62 90 ASP A CA 1
ATOM 744 C C . ASP A 1 90 ? 10.267 -13.837 -11.464 1.00 88.62 90 ASP A C 1
ATOM 746 O O . ASP A 1 90 ? 10.700 -12.806 -11.978 1.00 88.62 90 ASP A O 1
ATOM 750 N N . LYS A 1 91 ? 9.192 -13.813 -10.659 1.00 89.44 91 LYS A N 1
ATOM 751 C CA . LYS A 1 91 ? 8.517 -12.550 -10.298 1.00 89.44 91 LYS A CA 1
ATOM 752 C C . LYS A 1 91 ? 9.458 -11.640 -9.518 1.00 89.44 91 LYS A C 1
ATOM 754 O O . LYS A 1 91 ? 9.517 -10.442 -9.782 1.00 89.44 91 LYS A O 1
ATOM 759 N N . VAL A 1 92 ? 10.215 -12.214 -8.585 1.00 91.12 92 VAL A N 1
ATOM 760 C CA . VAL A 1 92 ? 11.230 -11.493 -7.809 1.00 91.12 92 VAL A CA 1
ATOM 761 C C . VAL A 1 92 ? 12.321 -10.946 -8.720 1.00 91.12 92 VAL A C 1
ATOM 763 O O . VAL A 1 92 ? 12.630 -9.761 -8.634 1.00 91.12 92 VAL A O 1
ATOM 766 N N . ARG A 1 93 ? 12.861 -11.779 -9.617 1.00 91.19 93 ARG A N 1
ATOM 767 C CA . ARG A 1 93 ? 13.915 -11.389 -10.564 1.00 91.19 93 ARG A CA 1
ATOM 768 C C . ARG A 1 93 ? 13.466 -10.294 -11.526 1.00 91.19 93 ARG A C 1
ATOM 770 O O . ARG A 1 93 ? 14.279 -9.478 -11.936 1.00 91.19 93 ARG A O 1
ATOM 777 N N . LEU A 1 94 ? 12.191 -10.292 -11.902 1.00 91.25 94 LEU A N 1
ATOM 778 C CA . LEU A 1 94 ? 11.637 -9.270 -12.778 1.00 91.25 94 LEU A CA 1
ATOM 779 C C . LEU A 1 94 ? 11.400 -7.947 -12.041 1.00 91.25 94 LEU A C 1
ATOM 781 O O . LEU A 1 94 ? 11.735 -6.892 -12.563 1.00 91.25 94 LEU A O 1
ATOM 785 N N . LEU A 1 95 ? 10.801 -7.996 -10.849 1.00 92.19 95 LEU A N 1
ATOM 786 C CA . LEU A 1 95 ? 10.215 -6.812 -10.214 1.00 92.19 95 LEU A CA 1
ATOM 787 C C . LEU A 1 95 ? 11.111 -6.157 -9.157 1.00 92.19 95 LEU A C 1
ATOM 789 O O . LEU A 1 95 ? 10.927 -4.976 -8.857 1.00 92.19 95 LEU A O 1
ATOM 793 N N . ILE A 1 96 ? 12.060 -6.893 -8.570 1.00 92.25 96 ILE A N 1
ATOM 794 C CA . ILE A 1 96 ? 13.000 -6.339 -7.591 1.00 92.25 96 ILE A CA 1
ATOM 795 C C . ILE A 1 96 ? 14.287 -5.927 -8.314 1.00 92.25 96 ILE A C 1
ATOM 797 O O . ILE A 1 96 ? 14.895 -6.761 -8.980 1.00 92.25 96 ILE A O 1
ATOM 801 N N . PRO A 1 97 ? 14.746 -4.672 -8.170 1.00 88.00 97 PRO A N 1
ATOM 802 C CA . PRO A 1 97 ? 16.008 -4.245 -8.763 1.00 88.00 97 PRO A CA 1
ATOM 803 C C . PRO A 1 97 ? 17.201 -4.995 -8.156 1.00 88.00 97 PRO A C 1
ATOM 805 O O . PRO A 1 97 ? 17.259 -5.226 -6.948 1.00 88.00 97 PRO A O 1
ATOM 808 N N . ASP A 1 98 ? 18.193 -5.302 -8.993 1.00 83.19 98 ASP A N 1
ATOM 809 C CA . ASP A 1 98 ? 19.378 -6.074 -8.595 1.00 83.19 98 ASP A CA 1
ATOM 810 C C . ASP A 1 98 ? 20.317 -5.317 -7.639 1.00 83.19 98 ASP A C 1
ATOM 812 O O . ASP A 1 98 ? 21.066 -5.930 -6.876 1.00 83.19 98 ASP A O 1
ATOM 816 N N . THR A 1 99 ? 20.319 -3.979 -7.689 1.00 87.38 99 THR A N 1
ATOM 817 C CA . THR A 1 99 ? 21.228 -3.135 -6.900 1.00 87.38 99 THR A CA 1
ATOM 818 C C . THR A 1 99 ? 20.512 -1.969 -6.225 1.00 87.38 99 THR A C 1
ATOM 820 O O . THR A 1 99 ? 19.428 -1.541 -6.621 1.00 87.38 99 THR A O 1
ATOM 823 N N . LEU A 1 100 ? 21.154 -1.423 -5.188 1.00 93.31 100 LEU A N 1
ATOM 824 C CA . LEU A 1 100 ? 20.666 -0.247 -4.465 1.00 93.31 100 LEU A CA 1
ATOM 825 C C . LEU A 1 100 ? 20.993 1.076 -5.171 1.00 93.31 100 LEU A C 1
ATOM 827 O O . LEU A 1 100 ? 20.466 2.111 -4.772 1.00 93.31 100 LEU A O 1
ATOM 831 N N . ASP A 1 101 ? 21.850 1.072 -6.194 1.00 92.38 101 ASP A N 1
ATOM 832 C CA . ASP A 1 101 ? 22.405 2.300 -6.775 1.00 92.38 101 ASP A CA 1
ATOM 833 C C . ASP A 1 101 ? 21.311 3.189 -7.377 1.00 92.38 101 ASP A C 1
ATOM 835 O O . ASP A 1 101 ? 21.197 4.363 -7.022 1.00 92.38 101 ASP A O 1
ATOM 839 N N . SER A 1 102 ? 20.441 2.621 -8.220 1.00 89.81 102 SER A N 1
ATOM 840 C CA . SER A 1 102 ? 19.313 3.361 -8.800 1.00 89.81 102 SER A CA 1
ATOM 841 C C . SER A 1 102 ? 18.330 3.852 -7.736 1.00 89.81 102 SER A C 1
ATOM 843 O O . SER A 1 102 ? 17.809 4.957 -7.853 1.00 89.81 102 SER A O 1
ATOM 845 N N . ILE A 1 103 ? 18.112 3.075 -6.672 1.00 93.06 103 ILE A N 1
ATOM 846 C CA . ILE A 1 103 ? 17.213 3.445 -5.570 1.00 93.06 103 ILE A CA 1
ATOM 847 C C . ILE A 1 103 ? 17.778 4.634 -4.790 1.00 93.06 103 ILE A C 1
ATOM 849 O O . ILE A 1 103 ? 17.056 5.589 -4.516 1.00 93.06 103 ILE A O 1
ATOM 853 N N . ASN A 1 104 ? 19.071 4.604 -4.464 1.00 93.94 104 ASN A N 1
ATOM 854 C CA . ASN A 1 104 ? 19.742 5.691 -3.755 1.00 93.94 104 ASN A CA 1
ATOM 855 C C . ASN A 1 104 ? 19.672 6.999 -4.543 1.00 93.94 104 ASN A C 1
ATOM 857 O O . ASN A 1 104 ? 19.326 8.035 -3.983 1.00 93.94 104 ASN A O 1
ATOM 861 N N . LEU A 1 105 ? 19.909 6.938 -5.852 1.00 91.00 105 LEU A N 1
ATOM 862 C CA . LEU A 1 105 ? 19.791 8.098 -6.732 1.00 91.00 105 LEU A CA 1
ATOM 863 C C . LEU A 1 105 ? 18.347 8.628 -6.813 1.00 91.00 105 LEU A C 1
ATOM 865 O O . LEU A 1 105 ? 18.137 9.839 -6.803 1.00 91.00 105 LEU A O 1
ATOM 869 N N . ILE A 1 106 ? 17.336 7.750 -6.832 1.00 90.94 106 ILE A N 1
ATOM 870 C CA . ILE A 1 106 ? 15.921 8.160 -6.745 1.00 90.94 106 ILE A CA 1
ATOM 871 C C . ILE A 1 106 ? 15.647 8.879 -5.413 1.00 90.94 106 ILE A C 1
ATOM 873 O O . ILE A 1 106 ? 15.006 9.931 -5.385 1.00 90.94 106 ILE A O 1
ATOM 877 N N . PHE A 1 107 ? 16.169 8.358 -4.303 1.00 92.56 107 PHE A N 1
ATOM 878 C CA . PHE A 1 107 ? 16.036 8.978 -2.983 1.00 92.56 107 PHE A CA 1
ATOM 879 C C . PHE A 1 107 ? 16.744 10.334 -2.876 1.00 92.56 107 PHE A C 1
ATOM 881 O O . PHE A 1 107 ? 16.236 11.247 -2.220 1.00 92.56 107 PHE A O 1
ATOM 888 N N . GLU A 1 108 ? 17.887 10.511 -3.537 1.00 89.50 108 GLU A N 1
ATOM 889 C CA . GLU A 1 108 ? 18.555 11.811 -3.643 1.00 89.50 108 GLU A CA 1
ATOM 890 C C . GLU A 1 108 ? 17.692 12.828 -4.403 1.00 89.50 108 GLU A C 1
ATOM 892 O O . GLU A 1 108 ? 17.532 13.966 -3.951 1.00 89.50 108 GLU A O 1
ATOM 897 N N . GLN A 1 109 ? 17.051 12.414 -5.499 1.00 86.06 109 GLN A N 1
ATOM 898 C CA . GLN A 1 109 ? 16.138 13.281 -6.251 1.00 86.06 109 GLN A CA 1
ATOM 899 C C . GLN A 1 109 ? 14.917 13.715 -5.429 1.00 86.06 109 GLN A C 1
ATOM 901 O O . GLN A 1 109 ? 14.484 14.868 -5.533 1.00 86.06 109 GLN A O 1
ATOM 906 N N . PHE A 1 110 ? 14.384 12.835 -4.573 1.00 87.12 110 PHE A N 1
ATOM 907 C CA . PHE A 1 110 ? 13.268 13.174 -3.681 1.00 87.12 110 PHE A CA 1
ATOM 908 C C . PHE A 1 110 ? 13.617 14.319 -2.725 1.00 87.12 110 PHE A C 1
ATOM 910 O O . PHE A 1 110 ? 12.785 15.201 -2.489 1.00 87.12 110 PHE A O 1
ATOM 917 N N . ASN A 1 111 ? 14.859 14.355 -2.235 1.00 80.62 111 ASN A N 1
ATOM 918 C CA . ASN A 1 111 ? 15.353 15.428 -1.371 1.00 80.62 111 ASN A CA 1
ATOM 919 C C . ASN A 1 111 ? 15.516 16.759 -2.125 1.00 80.62 111 ASN A C 1
ATOM 921 O O . ASN A 1 111 ? 15.265 17.823 -1.559 1.00 80.62 111 ASN A O 1
ATOM 925 N N . ASN A 1 112 ? 15.877 16.709 -3.410 1.00 75.94 112 ASN A N 1
ATOM 926 C CA . ASN A 1 112 ? 16.134 17.892 -4.238 1.00 75.94 112 ASN A CA 1
ATOM 927 C C . ASN A 1 112 ? 14.861 18.545 -4.815 1.00 75.94 112 ASN A C 1
ATOM 929 O O . ASN A 1 112 ? 14.958 19.473 -5.617 1.00 75.94 112 ASN A O 1
ATOM 933 N N . ASN A 1 113 ? 13.663 18.092 -4.414 1.00 67.12 113 ASN A N 1
ATOM 934 C CA . ASN A 1 113 ? 12.361 18.564 -4.916 1.00 67.12 113 ASN A CA 1
ATOM 935 C C . ASN A 1 113 ? 12.193 18.463 -6.443 1.00 67.12 113 ASN A C 1
ATOM 937 O O . ASN A 1 113 ? 11.362 19.165 -7.028 1.00 67.12 113 ASN A O 1
ATOM 941 N N . GLN A 1 114 ? 12.942 17.579 -7.102 1.00 64.44 114 GLN A N 1
ATOM 942 C CA . GLN A 1 114 ? 12.752 17.328 -8.524 1.00 64.44 114 GLN A CA 1
ATOM 943 C C . GLN A 1 114 ? 11.519 16.439 -8.709 1.00 64.44 114 GLN A C 1
ATOM 945 O O . GLN A 1 114 ? 11.498 15.256 -8.383 1.00 64.44 114 GLN A O 1
ATOM 950 N N . ASN A 1 115 ? 10.437 17.057 -9.175 1.00 62.16 115 ASN A N 1
ATOM 951 C CA . ASN A 1 115 ? 9.092 16.478 -9.144 1.00 62.16 115 ASN A CA 1
ATOM 952 C C . ASN A 1 115 ? 8.776 15.593 -10.371 1.00 62.16 115 ASN A C 1
ATOM 954 O O . ASN A 1 115 ? 7.711 14.979 -10.428 1.00 62.16 115 ASN A O 1
ATOM 958 N N . SER A 1 116 ? 9.651 15.547 -11.385 1.00 67.69 116 SER A N 1
ATOM 959 C CA . SER A 1 116 ? 9.314 15.018 -12.718 1.00 67.69 116 SER A CA 1
ATOM 960 C C . SER A 1 116 ? 9.055 13.506 -12.738 1.00 67.69 116 SER A C 1
ATOM 962 O O . SER A 1 116 ? 8.137 13.070 -13.440 1.00 67.69 116 SER A O 1
ATOM 964 N N . CYS A 1 117 ? 9.778 12.722 -11.932 1.00 77.62 117 CYS A N 1
ATOM 965 C CA . CYS A 1 117 ? 9.677 11.255 -11.910 1.00 77.62 117 CYS A CA 1
ATOM 966 C C . CYS A 1 117 ? 9.034 10.690 -10.635 1.00 77.62 117 CYS A C 1
ATOM 968 O O . CYS A 1 117 ? 8.782 9.491 -10.556 1.00 77.62 117 CYS A O 1
ATOM 970 N N . MET A 1 118 ? 8.713 11.534 -9.651 1.00 87.62 118 MET A N 1
ATOM 971 C CA . MET A 1 118 ? 8.234 11.090 -8.337 1.00 87.62 118 MET A CA 1
ATOM 972 C C . MET A 1 118 ? 6.915 10.314 -8.406 1.00 87.62 118 MET A C 1
ATOM 974 O O . MET A 1 118 ? 6.773 9.274 -7.766 1.00 87.62 118 MET A O 1
ATOM 978 N N . ALA A 1 119 ? 5.972 10.783 -9.229 1.00 88.81 119 ALA A N 1
ATOM 979 C CA . ALA A 1 119 ? 4.702 10.093 -9.447 1.00 88.81 119 ALA A CA 1
ATOM 980 C C . ALA A 1 119 ? 4.908 8.681 -10.013 1.00 88.81 119 ALA A C 1
ATOM 982 O O . ALA A 1 119 ? 4.212 7.754 -9.619 1.00 88.81 119 ALA A O 1
ATOM 983 N N . VAL A 1 120 ? 5.882 8.520 -10.911 1.00 89.25 120 VAL A N 1
ATOM 984 C CA . VAL A 1 120 ? 6.188 7.240 -11.551 1.00 89.25 120 VAL A CA 1
ATOM 985 C C . VAL A 1 120 ? 6.931 6.325 -10.581 1.00 89.25 120 VAL A C 1
ATOM 987 O O . VAL A 1 120 ? 6.505 5.197 -10.376 1.00 89.25 120 VAL A O 1
ATOM 990 N N . ALA A 1 121 ? 7.972 6.820 -9.907 1.00 91.69 121 ALA A N 1
ATOM 991 C CA . ALA A 1 121 ? 8.710 6.054 -8.902 1.00 91.69 121 ALA A CA 1
ATOM 992 C C . ALA A 1 121 ? 7.793 5.539 -7.778 1.00 91.69 121 ALA A C 1
ATOM 994 O O . ALA A 1 121 ? 7.941 4.404 -7.331 1.00 91.69 121 ALA A O 1
ATOM 995 N N . SER A 1 122 ? 6.794 6.337 -7.379 1.00 93.94 122 SER A N 1
ATOM 996 C CA . SER A 1 122 ? 5.778 5.924 -6.402 1.00 93.94 122 SER A CA 1
ATOM 997 C C . SER A 1 122 ? 5.042 4.651 -6.832 1.00 93.94 122 SER A C 1
ATOM 999 O O . SER A 1 122 ? 4.798 3.785 -6.001 1.00 93.94 122 SER A O 1
ATOM 1001 N N . LEU A 1 123 ? 4.749 4.487 -8.128 1.00 93.88 123 LEU A N 1
ATOM 1002 C CA . LEU A 1 123 ? 4.078 3.287 -8.636 1.00 93.88 123 LEU A CA 1
ATOM 1003 C C . LEU A 1 123 ? 4.954 2.037 -8.538 1.00 93.88 123 LEU A C 1
ATOM 1005 O O . LEU A 1 123 ? 4.442 0.969 -8.219 1.00 93.88 123 LEU A O 1
ATOM 1009 N N . TRP A 1 124 ? 6.266 2.155 -8.757 1.00 94.56 124 TRP A N 1
ATOM 1010 C CA . TRP A 1 124 ? 7.184 1.029 -8.557 1.00 94.56 124 TRP A CA 1
ATOM 1011 C C . TRP A 1 124 ? 7.261 0.622 -7.086 1.00 94.56 124 TRP A C 1
ATOM 1013 O O . TRP A 1 124 ? 7.205 -0.566 -6.777 1.00 94.56 124 TRP A O 1
ATOM 1023 N N . PHE A 1 125 ? 7.323 1.586 -6.166 1.00 96.44 125 PHE A N 1
ATOM 1024 C CA . PHE A 1 125 ? 7.296 1.284 -4.733 1.00 96.44 125 PHE A CA 1
ATOM 1025 C C . PHE A 1 125 ? 5.953 0.686 -4.284 1.00 96.44 125 PHE A C 1
ATOM 1027 O O . PHE A 1 125 ? 5.943 -0.247 -3.478 1.00 96.44 125 PHE A O 1
ATOM 1034 N N . ASP A 1 126 ? 4.830 1.143 -4.842 1.00 96.06 126 ASP A N 1
ATOM 1035 C CA . ASP A 1 126 ? 3.524 0.516 -4.616 1.00 96.06 126 ASP A CA 1
ATOM 1036 C C . ASP A 1 126 ? 3.508 -0.933 -5.146 1.00 96.06 126 ASP A C 1
ATOM 1038 O O . ASP A 1 126 ? 3.038 -1.834 -4.457 1.00 96.06 126 ASP A O 1
ATOM 1042 N N . ASN A 1 127 ? 4.071 -1.194 -6.331 1.00 95.12 127 ASN A N 1
ATOM 1043 C CA . ASN A 1 127 ? 4.177 -2.544 -6.903 1.00 95.12 127 ASN A CA 1
ATOM 1044 C C . ASN A 1 127 ? 5.045 -3.482 -6.061 1.00 95.12 127 ASN A C 1
ATOM 1046 O O . ASN A 1 127 ? 4.658 -4.628 -5.830 1.00 95.12 127 ASN A O 1
ATOM 1050 N N . LEU A 1 128 ? 6.175 -2.993 -5.546 1.00 95.94 128 LEU A N 1
ATOM 1051 C CA . LEU A 1 128 ? 6.980 -3.734 -4.573 1.00 95.94 128 LEU A CA 1
ATOM 1052 C C . LEU A 1 128 ? 6.176 -4.026 -3.302 1.00 95.94 128 LEU A C 1
ATOM 1054 O O . LEU A 1 128 ? 6.284 -5.117 -2.749 1.00 95.94 128 LEU A O 1
ATOM 1058 N N . SER A 1 129 ? 5.333 -3.088 -2.867 1.00 96.69 129 SER A N 1
ATOM 1059 C CA . SER A 1 129 ? 4.478 -3.274 -1.692 1.00 96.69 129 SER A CA 1
ATOM 1060 C C . SER A 1 129 ? 3.433 -4.374 -1.915 1.00 96.69 129 SER A C 1
ATOM 1062 O O . SER A 1 129 ? 3.282 -5.255 -1.068 1.00 96.69 129 SER A O 1
ATOM 1064 N N . TYR A 1 130 ? 2.786 -4.399 -3.085 1.00 93.94 130 TYR A N 1
ATOM 1065 C CA . TYR A 1 130 ? 1.907 -5.504 -3.485 1.00 93.94 130 TYR A CA 1
ATOM 1066 C C . TYR A 1 130 ? 2.655 -6.844 -3.536 1.00 93.94 130 TYR A C 1
ATOM 1068 O O . TYR A 1 130 ? 2.148 -7.853 -3.051 1.00 93.94 130 TYR A O 1
ATOM 1076 N N . LEU A 1 131 ? 3.880 -6.863 -4.069 1.00 93.56 131 LEU A N 1
ATOM 1077 C CA . LEU A 1 131 ? 4.692 -8.079 -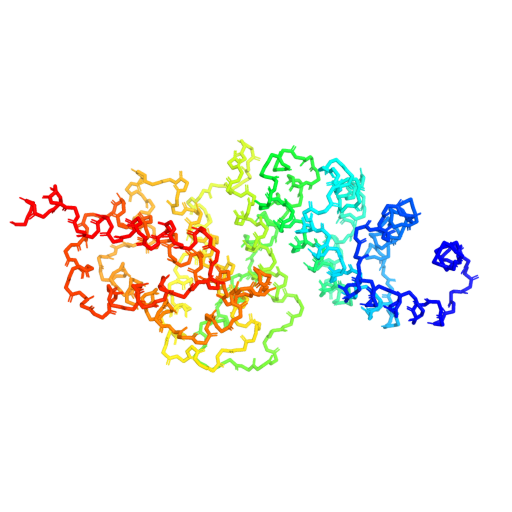4.131 1.00 93.56 131 LEU A CA 1
ATOM 1078 C C . LEU A 1 131 ? 5.041 -8.611 -2.731 1.00 93.56 131 LEU A C 1
ATOM 1080 O O . LEU A 1 131 ? 4.966 -9.815 -2.501 1.00 93.56 131 LEU A O 1
ATOM 1084 N N . ILE A 1 132 ? 5.388 -7.735 -1.783 1.00 95.19 132 ILE A N 1
ATOM 1085 C CA . ILE A 1 132 ? 5.651 -8.115 -0.383 1.00 95.19 132 ILE A CA 1
ATOM 1086 C C . ILE A 1 132 ? 4.381 -8.647 0.285 1.00 95.19 132 ILE A C 1
ATOM 1088 O O . ILE A 1 132 ? 4.455 -9.612 1.044 1.00 95.19 132 ILE A O 1
ATOM 1092 N N . GLN A 1 133 ? 3.226 -8.040 0.007 1.00 91.81 133 GLN A N 1
ATOM 1093 C CA . GLN A 1 133 ? 1.944 -8.491 0.545 1.00 91.81 133 GLN A CA 1
ATOM 1094 C C . GLN A 1 133 ? 1.625 -9.932 0.115 1.00 91.81 133 GLN A C 1
ATOM 1096 O O . GLN A 1 133 ? 1.242 -10.742 0.959 1.00 91.81 133 GLN A O 1
ATOM 1101 N N . GLU A 1 134 ? 1.842 -10.271 -1.159 1.00 88.56 134 GLU A N 1
ATOM 1102 C CA . GLU A 1 134 ? 1.653 -11.638 -1.672 1.00 88.56 134 GLU A CA 1
ATOM 1103 C C . GLU A 1 134 ? 2.762 -12.601 -1.217 1.00 88.56 134 GLU A C 1
ATOM 1105 O O . GLU A 1 134 ? 2.520 -13.790 -0.995 1.00 88.56 134 GLU A O 1
ATOM 1110 N N . TYR A 1 135 ? 3.983 -12.096 -1.018 1.00 91.56 135 TYR A N 1
ATOM 1111 C CA . TYR A 1 135 ? 5.148 -12.892 -0.634 1.00 91.56 135 TYR A CA 1
ATOM 1112 C C . TYR A 1 135 ? 5.880 -12.303 0.589 1.00 91.56 135 TYR A C 1
ATOM 1114 O O . TYR A 1 135 ? 6.987 -11.771 0.459 1.00 91.56 135 TYR A O 1
ATOM 1122 N N . PRO A 1 136 ? 5.341 -12.467 1.817 1.00 92.50 136 PRO A N 1
ATOM 1123 C CA . PRO A 1 136 ? 5.868 -11.797 3.015 1.00 92.50 136 PRO A CA 1
ATOM 1124 C C . PRO A 1 136 ? 7.332 -12.105 3.352 1.00 92.50 136 PRO A C 1
ATOM 1126 O O . PRO A 1 136 ? 8.012 -11.312 3.998 1.00 92.50 136 PRO A O 1
ATOM 1129 N N . HIS A 1 137 ? 7.862 -13.246 2.905 1.00 93.12 137 HIS A N 1
ATOM 1130 C CA . HIS A 1 137 ? 9.263 -13.605 3.128 1.00 93.12 137 HIS A CA 1
ATOM 1131 C C . HIS A 1 137 ? 10.252 -12.658 2.416 1.00 93.12 137 HIS A C 1
ATOM 1133 O O . HIS A 1 137 ? 11.406 -12.557 2.841 1.00 93.12 137 HIS A O 1
ATOM 1139 N N . LEU A 1 138 ? 9.796 -11.912 1.400 1.00 94.25 138 LEU A N 1
ATOM 1140 C CA . LEU A 1 138 ? 10.572 -10.865 0.731 1.00 94.25 138 LEU A CA 1
ATOM 1141 C C . LEU A 1 138 ? 10.888 -9.670 1.632 1.00 94.25 138 LEU A C 1
ATOM 1143 O O . LEU A 1 138 ? 11.813 -8.921 1.321 1.00 94.25 138 LEU A O 1
ATOM 1147 N N . GLY A 1 139 ? 10.215 -9.521 2.778 1.00 92.94 139 GLY A N 1
ATOM 1148 C CA . GLY A 1 139 ? 10.579 -8.526 3.792 1.00 92.94 139 GLY A CA 1
ATOM 1149 C C . GLY A 1 139 ? 12.030 -8.650 4.278 1.00 92.94 139 GLY A C 1
ATOM 1150 O O . GLY A 1 139 ? 12.593 -7.696 4.800 1.00 92.94 139 GLY A O 1
ATOM 1151 N N . ARG A 1 140 ? 12.684 -9.799 4.058 1.00 93.75 140 ARG A N 1
ATOM 1152 C CA . ARG A 1 140 ? 14.105 -10.018 4.383 1.00 93.75 140 ARG A CA 1
ATOM 1153 C C . ARG A 1 140 ? 15.077 -9.611 3.270 1.00 93.75 140 ARG A C 1
ATOM 1155 O O . ARG A 1 140 ? 16.287 -9.687 3.472 1.00 93.75 140 ARG A O 1
ATOM 1162 N N . SER A 1 141 ? 14.580 -9.217 2.097 1.00 93.88 141 SER A N 1
ATOM 1163 C CA . SER A 1 141 ? 15.423 -8.780 0.982 1.00 93.88 141 SER A CA 1
ATOM 1164 C C . SER A 1 141 ? 16.184 -7.499 1.353 1.00 93.88 141 SER A C 1
ATOM 1166 O O . SER A 1 141 ? 15.552 -6.545 1.813 1.00 93.88 141 SER A O 1
ATOM 1168 N N . PRO A 1 142 ? 17.509 -7.414 1.111 1.00 94.31 142 PRO A N 1
ATOM 1169 C CA . PRO A 1 142 ? 18.291 -6.208 1.392 1.00 94.31 142 PRO A CA 1
ATOM 1170 C C . PRO A 1 142 ? 17.724 -4.947 0.729 1.00 94.31 142 PRO A C 1
ATOM 1172 O O . PRO A 1 142 ? 17.738 -3.876 1.327 1.00 94.31 142 PRO A O 1
ATOM 1175 N N . VAL A 1 143 ? 17.176 -5.089 -0.481 1.00 94.88 143 VAL A N 1
ATOM 1176 C CA . VAL A 1 143 ? 16.537 -4.002 -1.233 1.00 94.88 143 VAL A CA 1
ATOM 1177 C C . VAL A 1 143 ? 15.293 -3.490 -0.512 1.00 94.88 143 VAL A C 1
ATOM 1179 O O . VAL A 1 143 ? 15.147 -2.289 -0.293 1.00 94.88 143 VAL A O 1
ATOM 1182 N N . ILE A 1 144 ? 14.420 -4.406 -0.092 1.00 95.88 144 ILE A N 1
ATOM 1183 C CA . ILE A 1 144 ? 13.172 -4.072 0.600 1.00 95.88 144 ILE A CA 1
ATOM 1184 C C . ILE A 1 144 ? 13.450 -3.458 1.973 1.00 95.88 144 ILE A C 1
ATOM 1186 O O . ILE A 1 144 ? 12.825 -2.458 2.334 1.00 95.88 144 ILE A O 1
ATOM 1190 N N . ILE A 1 145 ? 14.415 -4.011 2.714 1.00 96.75 145 ILE A N 1
ATOM 1191 C CA . ILE A 1 145 ? 14.862 -3.461 3.998 1.00 96.75 145 ILE A CA 1
ATOM 1192 C C . ILE A 1 145 ? 15.362 -2.026 3.803 1.00 96.75 145 ILE A C 1
ATOM 1194 O O . ILE A 1 145 ? 14.929 -1.126 4.521 1.00 96.75 145 ILE A O 1
ATOM 1198 N N . HIS A 1 146 ? 16.230 -1.795 2.814 1.00 97.06 146 HIS A N 1
ATOM 1199 C CA . HIS A 1 146 ? 16.811 -0.479 2.536 1.00 97.06 146 HIS A CA 1
ATOM 1200 C C . HIS A 1 146 ? 15.751 0.575 2.189 1.00 97.06 146 HIS A C 1
ATOM 1202 O O . HIS A 1 146 ? 15.758 1.670 2.756 1.00 97.06 146 HIS A O 1
ATOM 1208 N N . ILE A 1 147 ? 14.797 0.233 1.315 1.00 97.00 147 ILE A N 1
ATOM 1209 C CA . ILE A 1 147 ? 13.687 1.127 0.948 1.00 97.00 147 ILE A CA 1
ATOM 1210 C C . ILE A 1 147 ? 12.871 1.508 2.185 1.00 97.00 147 ILE A C 1
ATOM 1212 O O . ILE A 1 147 ? 12.635 2.692 2.432 1.00 97.00 147 ILE A O 1
ATOM 1216 N N . ASN A 1 148 ? 12.471 0.522 2.991 1.00 98.00 148 ASN A N 1
ATOM 1217 C CA . ASN A 1 148 ? 11.615 0.775 4.147 1.00 98.00 148 ASN A CA 1
ATOM 1218 C C . ASN A 1 148 ? 12.352 1.512 5.273 1.00 98.00 148 ASN A C 1
ATOM 1220 O O . ASN A 1 148 ? 11.746 2.348 5.943 1.00 98.00 148 ASN A O 1
ATOM 1224 N N . GLN A 1 149 ? 13.660 1.292 5.447 1.00 97.69 149 GLN A N 1
ATOM 1225 C CA . GLN A 1 149 ? 14.484 2.107 6.346 1.00 97.69 149 GLN A CA 1
ATOM 1226 C C . GLN A 1 149 ? 14.501 3.577 5.917 1.00 97.69 149 GLN A C 1
ATOM 1228 O O . GLN A 1 149 ? 14.312 4.459 6.757 1.00 97.69 149 GLN A O 1
ATOM 1233 N N . TYR A 1 150 ? 14.667 3.856 4.620 1.00 97.44 150 TYR A N 1
ATOM 1234 C CA . TYR A 1 150 ? 14.603 5.225 4.111 1.00 97.44 150 TYR A CA 1
ATOM 1235 C C . TYR A 1 150 ? 13.203 5.831 4.301 1.00 97.44 150 TYR A C 1
ATOM 1237 O O . TYR A 1 150 ? 13.088 6.941 4.818 1.00 97.44 150 TYR A O 1
ATOM 1245 N N . PHE A 1 151 ? 12.132 5.106 3.962 1.00 98.00 151 PHE A N 1
ATOM 1246 C CA . PHE A 1 151 ? 10.755 5.578 4.156 1.00 98.00 151 PHE A CA 1
ATOM 1247 C C . PHE A 1 151 ? 10.444 5.897 5.618 1.00 98.00 151 PHE A C 1
ATOM 1249 O O . PHE A 1 151 ? 9.927 6.979 5.898 1.00 98.00 151 PHE A O 1
ATOM 1256 N N . GLY A 1 152 ? 10.835 5.030 6.552 1.00 97.62 152 GLY A N 1
ATOM 1257 C CA . GLY A 1 152 ? 10.701 5.295 7.982 1.00 97.62 152 GLY A CA 1
ATOM 1258 C C . GLY A 1 152 ? 11.488 6.535 8.413 1.00 97.62 152 GLY A C 1
ATOM 1259 O O . GLY A 1 152 ? 10.913 7.522 8.868 1.00 97.62 152 GLY A O 1
ATOM 1260 N N . GLN A 1 153 ? 12.811 6.527 8.237 1.00 96.00 153 GLN A N 1
ATOM 1261 C CA . GLN A 1 153 ? 13.679 7.567 8.806 1.00 96.00 153 GLN A CA 1
ATOM 1262 C C . GLN A 1 153 ? 13.569 8.924 8.108 1.00 96.00 153 GLN A C 1
ATOM 1264 O O . GLN A 1 153 ? 13.742 9.960 8.749 1.00 96.00 153 GLN A O 1
ATOM 1269 N N . ARG A 1 154 ? 13.373 8.938 6.786 1.00 95.88 154 ARG A N 1
ATOM 1270 C CA . ARG A 1 154 ? 13.498 10.154 5.966 1.00 95.88 154 ARG A CA 1
ATOM 1271 C C . ARG A 1 154 ? 12.165 10.712 5.506 1.00 95.88 154 ARG A C 1
ATOM 1273 O O . ARG A 1 154 ? 12.072 11.928 5.353 1.00 95.88 154 ARG A O 1
ATOM 1280 N N . LEU A 1 155 ? 11.152 9.870 5.293 1.00 95.81 155 LEU A N 1
ATOM 1281 C CA . LEU A 1 155 ? 9.831 10.337 4.874 1.00 95.81 155 LEU A CA 1
ATOM 1282 C C . LEU A 1 155 ? 8.893 10.459 6.073 1.00 95.81 155 LEU A C 1
ATOM 1284 O O . LEU A 1 155 ? 8.558 11.584 6.436 1.00 95.81 155 LEU A O 1
ATOM 1288 N N . LEU A 1 156 ? 8.525 9.347 6.716 1.00 97.69 156 LEU A N 1
ATOM 1289 C CA . LEU A 1 156 ? 7.546 9.304 7.811 1.00 97.69 156 LEU A CA 1
ATOM 1290 C C . LEU A 1 156 ? 7.895 10.274 8.952 1.00 97.69 156 LEU A C 1
ATOM 1292 O O . LEU A 1 156 ? 7.051 11.054 9.389 1.00 97.69 156 LEU A O 1
ATOM 1296 N N . MET A 1 157 ? 9.156 10.275 9.394 1.00 96.81 157 MET A N 1
ATOM 1297 C CA . MET A 1 157 ? 9.599 11.115 10.516 1.00 96.81 157 MET A CA 1
ATOM 1298 C C . MET A 1 157 ? 9.880 12.580 10.145 1.00 96.81 157 MET A C 1
ATOM 1300 O O . MET A 1 157 ? 10.229 13.378 11.014 1.00 96.81 157 MET A O 1
ATOM 1304 N N . SER A 1 158 ? 9.719 12.971 8.880 1.00 96.38 158 SER A N 1
ATOM 1305 C CA . SER A 1 158 ? 9.984 14.347 8.444 1.00 96.38 158 SER A CA 1
ATOM 1306 C C . SER A 1 158 ? 8.889 15.341 8.857 1.00 96.38 158 SER A C 1
ATOM 1308 O O . SER A 1 158 ? 7.734 14.983 9.098 1.00 96.38 158 SER A O 1
ATOM 1310 N N . GLU A 1 159 ? 9.235 16.631 8.866 1.00 96.00 159 GLU A N 1
ATOM 1311 C CA . GLU A 1 159 ? 8.266 17.729 9.010 1.00 96.00 159 GLU A CA 1
ATOM 1312 C C . GLU A 1 159 ? 7.314 17.819 7.806 1.00 96.00 159 GLU A C 1
ATOM 1314 O O . GLU A 1 159 ? 6.150 18.184 7.951 1.00 96.00 159 GLU A O 1
ATOM 1319 N N . ALA A 1 160 ? 7.780 17.444 6.608 1.00 94.62 160 ALA A N 1
ATOM 1320 C CA . ALA A 1 160 ? 6.959 17.469 5.400 1.00 94.62 160 ALA A CA 1
ATOM 1321 C C . ALA A 1 160 ? 5.788 16.479 5.491 1.00 94.62 160 ALA A C 1
ATOM 1323 O O . ALA A 1 160 ? 4.660 16.842 5.165 1.00 94.62 160 ALA A O 1
ATOM 1324 N N . TYR A 1 161 ? 6.034 15.262 5.987 1.00 96.38 161 TYR A N 1
ATOM 1325 C CA . TYR A 1 161 ? 4.976 14.272 6.211 1.00 96.38 161 TYR A CA 1
ATOM 1326 C C . TYR A 1 161 ? 3.907 14.803 7.175 1.00 96.38 161 TYR A C 1
ATOM 1328 O O . TYR A 1 161 ? 2.713 14.715 6.898 1.00 96.38 161 TYR A O 1
ATOM 1336 N N . GLU A 1 162 ? 4.330 15.419 8.280 1.00 96.62 162 GLU A N 1
ATOM 1337 C CA . GLU A 1 162 ? 3.427 16.016 9.271 1.00 96.62 162 GLU A CA 1
ATOM 1338 C C . GLU A 1 162 ? 2.628 17.204 8.711 1.00 96.62 162 GLU A C 1
ATOM 1340 O O . GLU A 1 162 ? 1.426 17.330 8.973 1.00 96.62 162 GLU A O 1
ATOM 1345 N N . SER A 1 163 ? 3.257 18.044 7.884 1.00 95.88 163 SER A N 1
ATOM 1346 C CA . SER A 1 163 ? 2.569 19.118 7.159 1.00 95.88 163 SER A CA 1
ATOM 1347 C C . SER A 1 163 ? 1.477 18.549 6.253 1.00 95.88 163 SER A C 1
ATOM 1349 O O . SER A 1 163 ? 0.334 19.000 6.305 1.00 95.88 163 SER A O 1
ATOM 1351 N N . TYR A 1 164 ? 1.785 17.501 5.488 1.00 96.25 164 TYR A N 1
ATOM 1352 C CA . TYR A 1 164 ? 0.818 16.861 4.598 1.00 96.25 164 TYR A CA 1
ATOM 1353 C C . TYR A 1 164 ? -0.337 16.192 5.352 1.00 96.25 164 TYR A C 1
ATOM 1355 O O . TYR A 1 164 ? -1.484 16.295 4.916 1.00 96.25 164 TYR A O 1
ATOM 1363 N N . LEU A 1 165 ? -0.079 15.568 6.505 1.00 97.00 165 LEU A N 1
ATOM 1364 C CA . LEU A 1 165 ? -1.144 15.084 7.391 1.00 97.00 165 LEU A CA 1
ATOM 1365 C C . LEU A 1 165 ? -2.020 16.230 7.910 1.00 97.00 165 LEU A C 1
ATOM 1367 O O . LEU A 1 165 ? -3.237 16.091 8.017 1.00 97.00 165 LEU A O 1
ATOM 1371 N N . SER A 1 166 ? -1.412 17.367 8.248 1.00 95.62 166 SER A N 1
ATOM 1372 C CA . SER A 1 166 ? -2.131 18.549 8.730 1.00 95.62 166 SER A CA 1
ATOM 1373 C C . SER A 1 166 ? -3.030 19.157 7.658 1.00 95.62 166 SER A C 1
ATOM 1375 O O . SER A 1 166 ? -4.146 19.579 7.954 1.00 95.62 166 SER A O 1
ATOM 1377 N N . GLU A 1 167 ? -2.591 19.146 6.406 1.00 94.94 167 GLU A N 1
ATOM 1378 C CA . GLU A 1 167 ? -3.403 19.566 5.269 1.00 94.94 167 GLU A CA 1
ATOM 1379 C C . GLU A 1 167 ? -4.604 18.637 5.034 1.00 94.94 167 GLU A C 1
ATOM 1381 O O . GLU A 1 167 ? -5.714 19.120 4.808 1.00 94.94 167 GLU A O 1
ATOM 1386 N N . LEU A 1 168 ? -4.431 17.317 5.188 1.00 94.88 168 LEU A N 1
ATOM 1387 C CA . LEU A 1 168 ? -5.532 16.348 5.087 1.00 94.88 168 LEU A CA 1
ATOM 1388 C C . LEU A 1 168 ? -6.594 16.507 6.185 1.00 94.88 168 LEU A C 1
ATOM 1390 O O . LEU A 1 168 ? -7.701 16.000 6.029 1.00 94.88 168 LEU A O 1
ATOM 1394 N N . ARG A 1 169 ? -6.311 17.239 7.269 1.00 94.25 169 ARG A N 1
ATOM 1395 C CA . ARG A 1 169 ? -7.294 17.574 8.317 1.00 94.25 169 ARG A CA 1
ATOM 1396 C C . ARG A 1 169 ? -8.223 18.729 7.929 1.00 94.25 169 ARG A C 1
ATOM 1398 O O . ARG A 1 169 ? -9.054 19.139 8.732 1.00 94.25 169 ARG A O 1
ATOM 1405 N N . GLN A 1 170 ? -8.104 19.298 6.734 1.00 91.44 170 GLN A N 1
ATOM 1406 C CA . GLN A 1 170 ? -9.051 20.312 6.272 1.00 91.44 170 GLN A CA 1
ATOM 1407 C C . GLN A 1 170 ? -10.359 19.644 5.827 1.00 91.44 170 GLN A C 1
ATOM 1409 O O . GLN A 1 170 ? -10.352 18.683 5.062 1.00 91.44 170 GLN A O 1
ATOM 1414 N N . SER A 1 171 ? -11.501 20.170 6.279 1.00 86.56 171 SER A N 1
ATOM 1415 C CA . SER A 1 171 ? -12.830 19.639 5.930 1.00 86.56 171 SER A CA 1
ATOM 1416 C C . SER A 1 171 ? -13.193 19.820 4.453 1.00 86.56 171 SER A C 1
ATOM 1418 O O . SER A 1 171 ? -14.035 19.096 3.924 1.00 86.56 171 SER A O 1
ATOM 1420 N N . GLN A 1 172 ? -12.559 20.783 3.783 1.00 86.81 172 GLN A N 1
ATOM 1421 C CA . GLN A 1 172 ? -12.675 21.021 2.350 1.00 86.81 172 GLN A CA 1
ATOM 1422 C C . GLN A 1 172 ? -11.280 20.977 1.737 1.00 86.81 172 GLN A C 1
ATOM 1424 O O . GLN A 1 172 ? -10.483 21.892 1.929 1.00 86.81 172 GLN A O 1
ATOM 1429 N N . LEU A 1 173 ? -10.992 19.905 1.002 1.00 88.62 173 LEU A N 1
ATOM 1430 C CA . LEU A 1 173 ? -9.716 19.727 0.320 1.00 88.62 173 LEU A CA 1
ATOM 1431 C C . LEU A 1 173 ? -9.813 20.270 -1.105 1.00 88.62 173 LEU A C 1
ATOM 1433 O O . LEU A 1 173 ? -10.711 19.903 -1.865 1.00 88.62 173 LEU A O 1
ATOM 1437 N N . SER A 1 174 ? -8.869 21.130 -1.485 1.00 85.19 174 SER A N 1
ATOM 1438 C CA . SER A 1 174 ? -8.688 21.485 -2.893 1.00 85.19 174 SER A CA 1
ATOM 1439 C C . SER A 1 174 ? -8.147 20.269 -3.650 1.00 85.19 174 SER A C 1
ATOM 1441 O O . SER A 1 174 ? -7.187 19.670 -3.171 1.00 85.19 174 SER A O 1
ATOM 1443 N N . PRO A 1 175 ? -8.638 19.938 -4.859 1.00 76.75 175 PRO A N 1
ATOM 1444 C CA . PRO A 1 175 ? -8.046 18.880 -5.683 1.00 76.75 175 PRO A CA 1
ATOM 1445 C C . PRO A 1 175 ? -6.544 19.076 -5.940 1.00 76.75 175 PRO A C 1
ATOM 1447 O O . PRO A 1 175 ? -5.810 18.111 -6.121 1.00 76.75 175 PRO A O 1
ATOM 1450 N N . SER A 1 176 ? -6.071 20.327 -5.914 1.00 83.12 176 SER A N 1
ATOM 1451 C CA . SER A 1 176 ? -4.661 20.679 -6.108 1.00 83.12 176 SER A CA 1
ATOM 1452 C C . SER A 1 176 ? -3.741 20.275 -4.954 1.00 83.12 176 SER A C 1
ATOM 1454 O O . SER A 1 176 ? -2.531 20.442 -5.080 1.00 83.12 176 SER A O 1
ATOM 1456 N N . ILE A 1 177 ? -4.291 19.808 -3.828 1.00 88.00 177 ILE A N 1
ATOM 1457 C CA . ILE A 1 177 ? -3.499 19.370 -2.678 1.00 88.00 177 ILE A CA 1
ATOM 1458 C C . ILE A 1 177 ? -2.681 18.124 -3.030 1.00 88.00 177 ILE A C 1
ATOM 1460 O O . ILE A 1 177 ? -1.502 18.055 -2.726 1.00 88.00 177 ILE A O 1
ATOM 1464 N N . PHE A 1 178 ? -3.246 17.180 -3.786 1.00 90.19 178 PHE A N 1
ATOM 1465 C CA . PHE A 1 178 ? -2.615 15.892 -4.082 1.00 90.19 178 PHE A CA 1
ATOM 1466 C C . PHE A 1 178 ? -1.518 15.990 -5.151 1.00 90.19 178 PHE A C 1
ATOM 1468 O O . PHE A 1 178 ? -1.639 15.484 -6.265 1.00 90.19 178 PHE A O 1
ATOM 1475 N N . SER A 1 179 ? -0.410 16.639 -4.803 1.00 92.00 179 SER A N 1
ATOM 1476 C CA . SER A 1 179 ? 0.819 16.602 -5.590 1.00 92.00 179 SER A CA 1
ATOM 1477 C C . SER A 1 179 ? 1.454 15.206 -5.556 1.00 92.00 179 SER A C 1
ATOM 1479 O O . SER A 1 179 ? 1.263 14.443 -4.608 1.00 92.00 179 SER A O 1
ATOM 1481 N N . ALA A 1 180 ? 2.282 14.888 -6.556 1.00 90.88 180 ALA A N 1
ATOM 1482 C CA . ALA A 1 180 ? 3.051 13.639 -6.588 1.00 90.88 180 ALA A CA 1
ATOM 1483 C C . ALA A 1 180 ? 3.870 13.422 -5.304 1.00 90.88 180 ALA A C 1
ATOM 1485 O O . ALA A 1 180 ? 3.953 12.306 -4.800 1.00 90.88 180 ALA A O 1
ATOM 1486 N N . LYS A 1 181 ? 4.408 14.509 -4.740 1.00 92.19 181 LYS A N 1
ATOM 1487 C CA . LYS A 1 181 ? 5.145 14.487 -3.478 1.00 92.19 181 LYS A CA 1
ATOM 1488 C C . LYS A 1 181 ? 4.269 14.155 -2.288 1.00 92.19 181 LYS A C 1
ATOM 1490 O O . LYS A 1 181 ? 4.615 13.275 -1.511 1.00 92.19 181 LYS A O 1
ATOM 1495 N N . GLN A 1 182 ? 3.118 14.796 -2.164 1.00 93.44 182 GLN A N 1
ATOM 1496 C CA . GLN A 1 182 ? 2.204 14.493 -1.070 1.00 93.44 182 GLN A CA 1
ATOM 1497 C C . GLN A 1 182 ? 1.683 13.055 -1.141 1.00 93.44 182 GLN A C 1
ATOM 1499 O O . GLN A 1 182 ? 1.587 12.391 -0.112 1.00 93.44 182 GLN A O 1
ATOM 1504 N N . LEU A 1 183 ? 1.418 12.547 -2.348 1.00 95.06 183 LEU A N 1
ATOM 1505 C CA . LEU A 1 183 ? 1.041 11.150 -2.556 1.00 95.06 183 LEU A CA 1
ATOM 1506 C C . LEU A 1 183 ? 2.180 10.190 -2.202 1.00 95.06 183 LEU A C 1
ATOM 1508 O O . LEU A 1 183 ? 1.938 9.243 -1.463 1.00 95.06 183 LEU A O 1
ATOM 1512 N N . LEU A 1 184 ? 3.419 10.442 -2.631 1.00 95.44 184 LEU A N 1
ATOM 1513 C CA . LEU A 1 184 ? 4.562 9.616 -2.224 1.00 95.44 184 LEU A CA 1
ATOM 1514 C C . LEU A 1 184 ? 4.663 9.538 -0.693 1.00 95.44 184 LEU A C 1
ATOM 1516 O O . LEU A 1 184 ? 4.804 8.453 -0.128 1.00 95.44 184 LEU A O 1
ATOM 1520 N N . TYR A 1 185 ? 4.574 10.693 -0.031 1.00 95.88 185 TYR A N 1
ATOM 1521 C CA . TYR A 1 185 ? 4.701 10.782 1.417 1.00 95.88 185 TYR A CA 1
ATOM 1522 C C . TYR A 1 185 ? 3.546 10.087 2.122 1.00 95.88 185 TYR A C 1
ATOM 1524 O O . TYR A 1 185 ? 3.800 9.247 2.962 1.00 95.88 185 TYR A O 1
ATOM 1532 N N . ILE A 1 186 ? 2.288 10.383 1.808 1.00 96.94 186 ILE A N 1
ATOM 1533 C CA . ILE A 1 186 ? 1.176 9.836 2.593 1.00 96.94 186 ILE A CA 1
ATOM 1534 C C . ILE A 1 186 ? 0.744 8.456 2.102 1.00 96.94 186 ILE A C 1
ATOM 1536 O O . ILE A 1 186 ? 0.555 7.554 2.911 1.00 96.94 186 ILE A O 1
ATOM 1540 N N . LYS A 1 187 ? 0.584 8.269 0.793 1.00 97.25 187 LYS A N 1
ATOM 1541 C CA . LYS A 1 187 ? 0.065 7.027 0.213 1.00 97.25 187 LYS A CA 1
ATOM 1542 C C . LYS A 1 187 ? 1.155 5.954 0.166 1.00 97.25 187 LYS A C 1
ATOM 1544 O O . LYS A 1 187 ? 1.048 4.945 0.857 1.00 97.25 187 LYS A O 1
ATOM 1549 N N . THR A 1 188 ? 2.203 6.176 -0.624 1.00 97.81 188 THR A N 1
ATOM 1550 C CA . THR A 1 188 ? 3.205 5.143 -0.943 1.00 97.81 188 THR A CA 1
ATOM 1551 C C . THR A 1 188 ? 4.076 4.778 0.255 1.00 97.81 188 THR A C 1
ATOM 1553 O O . THR A 1 188 ? 4.274 3.595 0.524 1.00 97.81 188 THR A O 1
ATOM 1556 N N . CYS A 1 189 ? 4.548 5.766 1.023 1.00 98.19 189 CYS A N 1
ATOM 1557 C CA . CYS A 1 189 ? 5.306 5.507 2.251 1.00 98.19 189 CYS A CA 1
ATOM 1558 C C . CYS A 1 189 ? 4.485 4.661 3.236 1.00 98.19 189 CYS A C 1
ATOM 1560 O O . CYS A 1 189 ? 4.964 3.632 3.704 1.00 98.19 189 CYS A O 1
ATOM 1562 N N . SER A 1 190 ? 3.231 5.049 3.504 1.00 98.38 190 SER A N 1
ATOM 1563 C CA . SER A 1 190 ? 2.378 4.314 4.447 1.00 98.38 190 SER A CA 1
ATOM 1564 C C . SER A 1 190 ? 2.041 2.920 3.942 1.00 98.38 190 SER A C 1
ATOM 1566 O O . SER A 1 190 ? 2.012 1.984 4.734 1.00 98.38 190 SER A O 1
ATOM 1568 N N . PHE A 1 191 ? 1.836 2.756 2.630 1.00 98.19 191 PHE A N 1
ATOM 1569 C CA . PHE A 1 191 ? 1.575 1.445 2.049 1.00 98.19 191 PHE A CA 1
ATOM 1570 C C . PHE A 1 191 ? 2.774 0.509 2.209 1.00 98.19 191 PHE A C 1
ATOM 1572 O O . PHE A 1 191 ? 2.624 -0.589 2.743 1.00 98.19 191 PHE A O 1
ATOM 1579 N N . SER A 1 192 ? 3.962 0.968 1.814 1.00 98.25 192 SER A N 1
ATOM 1580 C CA . SER A 1 192 ? 5.198 0.191 1.918 1.00 98.25 192 SER A CA 1
ATOM 1581 C C . SER A 1 192 ? 5.522 -0.165 3.366 1.00 98.25 192 SER A C 1
ATOM 1583 O O . SER A 1 192 ? 5.805 -1.324 3.663 1.00 98.25 192 SER A O 1
ATOM 1585 N N . LEU A 1 193 ? 5.422 0.801 4.285 1.00 98.31 193 LEU A N 1
ATOM 1586 C CA . LEU A 1 193 ? 5.665 0.548 5.704 1.00 98.31 193 LEU A CA 1
ATOM 1587 C C . LEU A 1 193 ? 4.636 -0.417 6.295 1.00 98.31 193 LEU A C 1
ATOM 1589 O O . LEU A 1 193 ? 5.025 -1.300 7.053 1.00 98.31 193 LEU A O 1
ATOM 1593 N N . ASN A 1 194 ? 3.359 -0.300 5.919 1.00 96.69 194 ASN A N 1
ATOM 1594 C CA . ASN A 1 194 ? 2.322 -1.229 6.356 1.00 96.69 194 ASN A CA 1
ATOM 1595 C C . ASN A 1 194 ? 2.692 -2.679 5.999 1.00 96.69 194 ASN A C 1
ATOM 1597 O O . ASN A 1 194 ? 2.858 -3.528 6.879 1.00 96.69 194 ASN A O 1
ATOM 1601 N N . VAL A 1 195 ? 2.889 -2.953 4.706 1.00 96.25 195 VAL A N 1
ATOM 1602 C CA . VAL A 1 195 ? 3.172 -4.321 4.248 1.00 96.25 195 VAL A CA 1
ATOM 1603 C C . VAL A 1 195 ? 4.505 -4.836 4.782 1.00 96.25 195 VAL A C 1
ATOM 1605 O O . VAL A 1 195 ? 4.621 -6.018 5.096 1.00 96.25 195 VAL A O 1
ATOM 1608 N N . TYR A 1 196 ? 5.503 -3.963 4.938 1.00 97.50 196 TYR A N 1
ATOM 1609 C CA . TYR A 1 196 ? 6.801 -4.336 5.485 1.00 97.50 196 TYR A CA 1
ATOM 1610 C C . TYR A 1 196 ? 6.709 -4.712 6.964 1.00 97.50 196 TYR A C 1
ATOM 1612 O O . TYR A 1 196 ? 7.222 -5.761 7.351 1.00 97.50 196 TYR A O 1
ATOM 1620 N N . LEU A 1 197 ? 6.013 -3.922 7.788 1.00 96.12 197 LEU A N 1
ATOM 1621 C CA . LEU A 1 197 ? 5.804 -4.233 9.207 1.00 96.12 197 LEU A CA 1
ATOM 1622 C C . LEU A 1 197 ? 5.020 -5.536 9.396 1.00 96.12 197 LEU A C 1
ATOM 1624 O O . LEU A 1 197 ? 5.343 -6.311 10.297 1.00 96.12 197 LEU A O 1
ATOM 1628 N N . HIS A 1 198 ? 4.089 -5.849 8.491 1.00 93.94 198 HIS A N 1
ATOM 1629 C CA . HIS A 1 198 ? 3.382 -7.132 8.486 1.00 93.94 198 HIS A CA 1
ATOM 1630 C C . HIS A 1 198 ? 4.321 -8.341 8.316 1.00 93.94 198 HIS A C 1
ATOM 1632 O O . HIS A 1 198 ? 4.037 -9.429 8.823 1.00 93.94 198 HIS A O 1
ATOM 1638 N N . THR A 1 199 ? 5.491 -8.165 7.690 1.00 94.56 199 THR A N 1
ATOM 1639 C CA . THR A 1 199 ? 6.515 -9.225 7.601 1.00 94.56 199 THR A CA 1
ATOM 1640 C C . THR A 1 199 ? 7.276 -9.471 8.911 1.00 94.56 199 THR A C 1
ATOM 1642 O O . THR A 1 199 ? 8.056 -10.422 8.987 1.00 94.56 199 THR A O 1
ATOM 1645 N N . LYS A 1 200 ? 7.031 -8.655 9.949 1.00 93.12 200 LYS A N 1
ATOM 1646 C CA . LYS A 1 200 ? 7.693 -8.685 11.265 1.00 93.12 200 LYS A CA 1
ATOM 1647 C C . LYS A 1 200 ? 9.218 -8.557 11.147 1.00 93.12 200 LYS A C 1
ATOM 1649 O O . LYS A 1 200 ? 9.948 -9.493 11.483 1.00 93.12 200 LYS A O 1
ATOM 1654 N N . PRO A 1 201 ? 9.712 -7.411 10.646 1.00 92.50 201 PRO A N 1
ATOM 1655 C CA . PRO A 1 201 ? 11.136 -7.194 10.440 1.00 92.50 201 PRO A CA 1
ATOM 1656 C C . PRO A 1 201 ? 11.889 -7.181 11.775 1.00 92.50 201 PRO A C 1
ATOM 1658 O O . PRO A 1 201 ? 11.482 -6.517 12.722 1.00 92.50 201 PRO A O 1
ATOM 1661 N N . GLU A 1 202 ? 13.025 -7.876 11.838 1.00 86.81 202 GLU A N 1
ATOM 1662 C CA . GLU A 1 202 ? 13.823 -7.977 13.072 1.00 86.81 202 GLU A CA 1
ATOM 1663 C C . GLU A 1 202 ? 14.576 -6.678 13.404 1.00 86.81 202 GLU A C 1
ATOM 1665 O O . GLU A 1 202 ? 14.793 -6.372 14.570 1.00 86.81 202 GLU A O 1
ATOM 1670 N N . ASN A 1 203 ? 14.973 -5.910 12.383 1.00 85.75 203 ASN A N 1
ATOM 1671 C CA . ASN A 1 203 ? 15.846 -4.738 12.519 1.00 85.75 203 ASN A CA 1
ATOM 1672 C C . ASN A 1 203 ? 15.254 -3.507 11.818 1.00 85.75 203 ASN A C 1
ATOM 1674 O O . ASN A 1 203 ? 15.889 -2.901 10.946 1.00 85.75 203 ASN A O 1
ATOM 1678 N N . PHE A 1 204 ? 14.010 -3.159 12.149 1.00 94.19 204 PHE A N 1
ATOM 1679 C CA . PHE A 1 204 ? 13.441 -1.895 11.696 1.00 94.19 204 PHE A CA 1
ATOM 1680 C C . PHE A 1 204 ? 13.920 -0.726 12.561 1.00 94.19 204 PHE A C 1
ATOM 1682 O O . PHE A 1 204 ? 14.217 -0.871 13.741 1.00 94.19 204 PHE A O 1
ATOM 1689 N N . CYS A 1 205 ? 14.052 0.436 11.931 1.00 91.81 205 CYS A N 1
ATOM 1690 C CA . CYS A 1 205 ? 14.698 1.607 12.512 1.00 91.81 205 CYS A CA 1
ATOM 1691 C C . CYS A 1 205 ? 13.823 2.430 13.461 1.00 91.81 205 CYS A C 1
ATOM 1693 O O . CYS A 1 205 ? 14.355 3.321 14.117 1.00 91.81 205 CYS A O 1
ATOM 1695 N N . LEU A 1 206 ? 12.519 2.166 13.485 1.00 94.62 206 LEU A N 1
ATOM 1696 C CA . LEU A 1 206 ? 11.548 2.844 14.331 1.00 94.62 206 LEU A CA 1
ATOM 1697 C C . LEU A 1 206 ? 10.802 1.805 15.157 1.00 94.62 206 LEU A C 1
ATOM 1699 O O . LEU A 1 206 ? 10.516 0.701 14.683 1.00 94.62 206 LEU A O 1
ATOM 1703 N N . THR A 1 207 ? 10.455 2.185 16.373 1.00 93.12 207 THR A N 1
ATOM 1704 C CA . THR A 1 207 ? 9.497 1.464 17.206 1.00 93.12 207 THR A CA 1
ATOM 1705 C C . THR A 1 207 ? 8.067 1.780 16.768 1.00 93.12 207 THR A C 1
ATOM 1707 O O . THR A 1 207 ? 7.796 2.800 16.134 1.00 93.12 207 THR A O 1
ATOM 1710 N N . ILE A 1 208 ? 7.128 0.898 17.113 1.00 93.06 208 ILE A N 1
ATOM 1711 C CA . ILE A 1 208 ? 5.701 1.124 16.850 1.00 93.06 208 ILE A CA 1
ATOM 1712 C C . ILE A 1 208 ? 5.197 2.377 17.582 1.00 93.06 208 ILE A C 1
ATOM 1714 O O . ILE A 1 208 ? 4.436 3.150 17.001 1.00 93.06 208 ILE A O 1
ATOM 1718 N N . ASP A 1 209 ? 5.670 2.611 18.807 1.00 92.81 209 ASP A N 1
ATOM 1719 C CA . ASP A 1 209 ? 5.327 3.792 19.603 1.00 92.81 209 ASP A CA 1
ATOM 1720 C C . ASP A 1 209 ? 5.730 5.085 18.889 1.00 92.81 209 ASP A C 1
ATOM 1722 O O . ASP A 1 209 ? 4.890 5.964 18.717 1.00 92.81 209 ASP A O 1
ATOM 1726 N N . GLU A 1 210 ? 6.965 5.175 18.381 1.00 94.75 210 GLU A N 1
ATOM 1727 C CA . GLU A 1 210 ? 7.442 6.355 17.641 1.00 94.75 210 GLU A CA 1
ATOM 1728 C C . GLU A 1 210 ? 6.583 6.648 16.403 1.00 94.75 210 GLU A C 1
ATOM 1730 O O . GLU A 1 210 ? 6.287 7.808 16.104 1.00 94.75 210 GLU A O 1
ATOM 1735 N N . ILE A 1 211 ? 6.148 5.603 15.688 1.00 96.44 211 ILE A N 1
ATOM 1736 C CA . ILE A 1 211 ? 5.247 5.755 14.540 1.00 96.44 211 ILE A CA 1
ATOM 1737 C C . ILE A 1 211 ? 3.902 6.312 15.015 1.00 96.44 211 ILE A C 1
ATOM 1739 O O . ILE A 1 211 ? 3.437 7.327 14.495 1.00 96.44 211 ILE A O 1
ATOM 1743 N N . LEU A 1 212 ? 3.270 5.683 16.008 1.00 94.94 212 LEU A N 1
ATOM 1744 C CA . LEU A 1 212 ? 1.943 6.084 16.477 1.00 94.94 212 LEU A CA 1
ATOM 1745 C C . LEU A 1 212 ? 1.930 7.463 17.141 1.00 94.94 212 LEU A C 1
ATOM 1747 O O . LEU A 1 212 ? 0.977 8.213 16.934 1.00 94.94 212 LEU A O 1
ATOM 1751 N N . GLU A 1 213 ? 2.973 7.835 17.878 1.00 94.56 213 GLU A N 1
ATOM 1752 C CA . GLU A 1 213 ? 3.134 9.190 18.412 1.00 94.56 213 GLU A CA 1
ATOM 1753 C C . GLU A 1 213 ? 3.190 10.225 17.283 1.00 94.56 213 GLU A C 1
ATOM 1755 O O . GLU A 1 213 ? 2.587 11.297 17.390 1.00 94.56 213 GLU A O 1
ATOM 1760 N N . LYS A 1 214 ? 3.849 9.887 16.166 1.00 95.31 214 LYS A N 1
ATOM 1761 C CA . LYS A 1 214 ? 3.968 10.766 15.000 1.00 95.31 214 LYS A CA 1
ATOM 1762 C C . LYS A 1 214 ? 2.660 10.906 14.219 1.00 95.31 214 LYS A C 1
ATOM 1764 O O . LYS A 1 214 ? 2.329 12.015 13.801 1.00 95.31 214 LYS A O 1
ATOM 1769 N N . ILE A 1 215 ? 1.926 9.814 13.980 1.00 96.62 215 ILE A N 1
ATOM 1770 C CA . ILE A 1 215 ? 0.793 9.820 13.027 1.00 96.62 215 ILE A CA 1
ATOM 1771 C C . ILE A 1 215 ? -0.585 9.555 13.643 1.00 96.62 215 ILE A C 1
ATOM 1773 O O . ILE A 1 215 ? -1.595 9.909 13.033 1.00 96.62 215 ILE A O 1
ATOM 1777 N N . GLY A 1 216 ? -0.665 8.968 14.837 1.00 95.69 216 GLY A N 1
ATOM 1778 C CA . GLY A 1 216 ? -1.908 8.441 15.409 1.00 95.69 216 GLY A CA 1
ATOM 1779 C C . GLY A 1 216 ? -2.983 9.507 15.616 1.00 95.69 216 GLY A C 1
ATOM 1780 O O . GLY A 1 216 ? -4.111 9.358 15.148 1.00 95.69 216 GLY A O 1
ATOM 1781 N N . SER A 1 217 ? -2.632 10.632 16.246 1.00 95.94 217 SER A N 1
ATOM 1782 C CA . SER A 1 217 ? -3.592 11.720 16.494 1.00 95.94 217 SER A CA 1
ATOM 1783 C C . SER A 1 217 ? -4.077 12.397 15.204 1.00 95.94 217 SER A C 1
ATOM 1785 O O . SER A 1 217 ? -5.248 12.772 15.104 1.00 95.94 217 SER A O 1
ATOM 1787 N N . HIS A 1 218 ? -3.202 12.519 14.200 1.00 97.06 218 HIS A N 1
ATOM 1788 C CA . HIS A 1 218 ? -3.557 13.044 12.885 1.00 97.06 218 HIS A CA 1
ATOM 1789 C C . HIS A 1 218 ? -4.520 12.106 12.166 1.00 97.06 218 HIS A C 1
ATOM 1791 O O . HIS A 1 218 ? -5.545 12.563 11.664 1.00 97.06 218 HIS A O 1
ATOM 1797 N N . TYR A 1 219 ? -4.217 10.807 12.159 1.00 97.12 219 TYR A N 1
ATOM 1798 C CA . TYR A 1 219 ? -5.062 9.783 11.560 1.00 97.12 219 TYR A CA 1
ATOM 1799 C C . TYR A 1 219 ? -6.490 9.823 12.114 1.00 97.12 219 TYR A C 1
ATOM 1801 O O . TYR A 1 219 ? -7.445 9.912 11.344 1.00 97.12 219 TYR A O 1
ATOM 1809 N N . LEU A 1 220 ? -6.642 9.829 13.441 1.00 96.69 220 LEU A N 1
ATOM 1810 C CA . LEU A 1 220 ? -7.958 9.839 14.086 1.00 96.69 220 LEU A CA 1
ATOM 1811 C C . LEU A 1 220 ? -8.791 11.056 13.667 1.00 96.69 220 LEU A C 1
ATOM 1813 O O . LEU A 1 220 ? -9.970 10.917 13.352 1.00 96.69 220 LEU A O 1
ATOM 1817 N N . GLN A 1 221 ? -8.166 12.233 13.594 1.00 96.38 221 GLN A N 1
ATOM 1818 C CA . GLN A 1 221 ? -8.843 13.459 13.169 1.00 96.38 221 GLN A CA 1
ATOM 1819 C C . GLN A 1 221 ? -9.200 13.448 11.680 1.00 96.38 221 GLN A C 1
ATOM 1821 O O . GLN A 1 221 ? -10.288 13.885 11.315 1.00 96.38 221 GLN A O 1
ATOM 1826 N N . ILE A 1 222 ? -8.316 12.940 10.814 1.00 96.62 222 ILE A N 1
ATOM 1827 C CA . ILE A 1 222 ? -8.605 12.771 9.380 1.00 96.62 222 ILE A CA 1
ATOM 1828 C C . ILE A 1 222 ? -9.840 11.877 9.212 1.00 96.62 222 ILE A C 1
ATOM 1830 O O . ILE A 1 222 ? -10.778 12.241 8.503 1.00 96.62 222 ILE A O 1
ATOM 1834 N N . MET A 1 223 ? -9.872 10.741 9.910 1.00 95.50 223 MET A N 1
ATOM 1835 C CA . MET A 1 223 ? -10.997 9.809 9.869 1.00 95.50 223 MET A CA 1
ATOM 1836 C C . MET A 1 223 ? -12.296 10.449 10.370 1.00 95.50 223 MET A C 1
ATOM 1838 O O . MET A 1 223 ? -13.322 10.350 9.698 1.00 95.50 223 MET A O 1
ATOM 1842 N N . GLU A 1 224 ? -12.261 11.151 11.503 1.00 94.19 224 GLU A N 1
ATOM 1843 C CA . GLU A 1 224 ? -13.428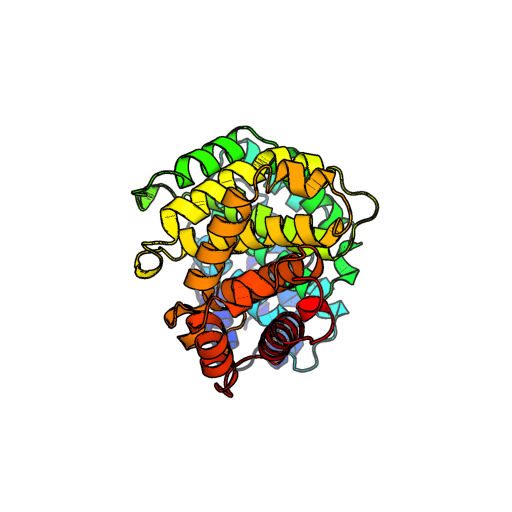 11.842 12.065 1.00 94.19 224 GLU A CA 1
ATOM 1844 C C . GLU A 1 224 ? -14.007 12.892 11.102 1.00 94.19 224 GLU A C 1
ATOM 1846 O O . GLU A 1 224 ? -15.221 12.939 10.888 1.00 94.19 224 GLU A O 1
ATOM 1851 N N . ILE A 1 225 ? -13.146 13.690 10.467 1.00 94.19 225 ILE A N 1
ATOM 1852 C CA . ILE A 1 225 ? -13.544 14.775 9.559 1.00 94.19 225 ILE A CA 1
ATOM 1853 C C . ILE A 1 225 ? -14.175 14.233 8.274 1.00 94.19 225 ILE A C 1
ATOM 1855 O O . ILE A 1 225 ? -15.209 14.736 7.828 1.00 94.19 225 ILE A O 1
ATOM 1859 N N . HIS A 1 226 ? -13.565 13.209 7.677 1.00 94.00 226 HIS A N 1
ATOM 1860 C CA . HIS A 1 226 ? -13.936 12.742 6.339 1.00 94.00 226 HIS A CA 1
ATOM 1861 C C . HIS A 1 226 ? -14.981 11.617 6.345 1.00 94.00 226 HIS A C 1
ATOM 1863 O O . HIS A 1 226 ? -15.600 11.332 5.322 1.00 94.00 226 HIS A O 1
ATOM 1869 N N . CYS A 1 227 ? -15.266 10.976 7.480 1.00 91.50 227 CYS A N 1
ATOM 1870 C CA . CYS A 1 227 ? -16.221 9.858 7.505 1.00 91.50 227 CYS A CA 1
ATOM 1871 C C . CYS A 1 227 ? -17.665 10.229 7.110 1.00 91.50 227 CYS A C 1
ATOM 1873 O O . CYS A 1 227 ? -18.449 9.361 6.727 1.00 91.50 227 CYS A O 1
ATOM 1875 N N . TYR A 1 228 ? -18.043 11.508 7.189 1.00 90.75 228 TYR A N 1
ATOM 1876 C CA . TYR A 1 228 ? -19.392 11.971 6.848 1.00 90.75 228 TYR A CA 1
ATOM 1877 C C . TYR A 1 228 ? -19.567 12.302 5.362 1.00 90.75 228 TYR A C 1
ATOM 1879 O O . TYR A 1 228 ? -20.697 12.467 4.904 1.00 90.75 228 TYR A O 1
ATOM 1887 N N . ASN A 1 229 ? -18.472 12.388 4.604 1.00 92.00 229 ASN A N 1
ATOM 1888 C CA . ASN A 1 229 ? -18.471 12.758 3.190 1.00 92.00 229 ASN A CA 1
ATOM 1889 C C . ASN A 1 229 ? -17.781 11.697 2.311 1.00 92.00 229 ASN A C 1
ATOM 1891 O O . ASN A 1 229 ? -17.272 12.020 1.240 1.00 92.00 229 ASN A O 1
ATOM 1895 N N . ILE A 1 230 ? -17.810 10.425 2.737 1.00 90.94 230 ILE A N 1
ATOM 1896 C CA . ILE A 1 230 ? -17.196 9.282 2.029 1.00 90.94 230 ILE A CA 1
ATOM 1897 C C . ILE A 1 230 ? -17.595 9.242 0.546 1.00 90.94 230 ILE A C 1
ATOM 1899 O O . ILE A 1 230 ? -16.782 8.925 -0.319 1.00 90.94 230 ILE A O 1
ATOM 1903 N N . SER A 1 231 ? -18.830 9.630 0.220 1.00 90.94 231 SER A N 1
ATOM 1904 C CA . SER A 1 231 ? -19.315 9.656 -1.162 1.00 90.94 231 SER A CA 1
ATOM 1905 C C . SER A 1 231 ? -18.671 10.700 -2.069 1.00 90.94 231 SER A C 1
ATOM 1907 O O . SER A 1 231 ? -18.804 10.598 -3.287 1.00 90.94 231 SER A O 1
ATOM 1909 N N . THR A 1 232 ? -17.971 11.680 -1.502 1.00 90.81 232 THR A N 1
ATOM 1910 C CA . THR A 1 232 ? -17.279 12.740 -2.243 1.00 90.81 232 THR A CA 1
ATOM 1911 C C . THR A 1 232 ? -15.761 12.592 -2.220 1.00 90.81 232 THR A C 1
ATOM 1913 O O . THR A 1 232 ? -15.061 13.486 -2.690 1.00 90.81 232 THR A O 1
ATOM 1916 N N . TRP A 1 233 ? -15.229 11.502 -1.661 1.00 91.81 233 TRP A N 1
ATOM 1917 C CA . TRP A 1 233 ? -13.786 11.278 -1.640 1.00 91.81 233 TRP A CA 1
ATOM 1918 C C . TRP A 1 233 ? -13.241 11.114 -3.058 1.00 91.81 233 TRP A C 1
ATOM 1920 O O . TRP A 1 233 ? -13.780 10.358 -3.867 1.00 91.81 233 TRP A O 1
ATOM 1930 N N . SER A 1 234 ? -12.145 11.814 -3.355 1.00 92.38 234 SER A N 1
ATOM 1931 C CA . SER A 1 234 ? -11.392 11.567 -4.584 1.00 92.38 234 SER A CA 1
ATOM 1932 C C . SER A 1 234 ? -10.634 10.237 -4.490 1.00 92.38 234 SER A C 1
ATOM 1934 O O . SER A 1 234 ? -10.468 9.673 -3.403 1.00 92.38 234 SER A O 1
ATOM 1936 N N . LYS A 1 235 ? -10.133 9.738 -5.626 1.00 91.88 235 LYS A N 1
ATOM 1937 C CA . LYS A 1 235 ? -9.311 8.516 -5.658 1.00 91.88 235 LYS A CA 1
ATOM 1938 C C . LYS A 1 235 ? -8.041 8.673 -4.821 1.00 91.88 235 LYS A C 1
ATOM 1940 O O . LYS A 1 235 ? -7.623 7.732 -4.156 1.00 91.88 235 LYS A O 1
ATOM 1945 N N . GLU A 1 236 ? -7.458 9.866 -4.840 1.00 94.56 236 GLU A N 1
ATOM 1946 C CA . GLU A 1 236 ? -6.257 10.240 -4.099 1.00 94.56 236 GLU A CA 1
ATOM 1947 C C . GLU A 1 236 ? -6.511 10.261 -2.591 1.00 94.56 236 GLU A C 1
ATOM 1949 O O . GLU A 1 236 ? -5.745 9.658 -1.841 1.00 94.56 236 GLU A O 1
ATOM 1954 N N . LEU A 1 237 ? -7.607 10.892 -2.147 1.00 95.12 237 LEU A N 1
ATOM 1955 C CA . LEU A 1 237 ? -7.984 10.903 -0.733 1.00 95.12 237 LEU A CA 1
ATOM 1956 C C . LEU A 1 237 ? -8.246 9.483 -0.227 1.00 95.12 237 LEU A C 1
ATOM 1958 O O . LEU A 1 237 ? -7.722 9.104 0.818 1.00 95.12 237 LEU A O 1
ATOM 1962 N N . LEU A 1 238 ? -9.011 8.696 -0.992 1.00 94.81 238 LEU A N 1
ATOM 1963 C CA . LEU A 1 238 ? -9.273 7.297 -0.669 1.00 94.81 238 LEU A CA 1
ATOM 1964 C C . LEU A 1 238 ? -7.963 6.514 -0.546 1.00 94.81 238 LEU A C 1
ATOM 1966 O O . LEU A 1 238 ? -7.789 5.808 0.439 1.00 94.81 238 LEU A O 1
ATOM 1970 N N . ALA A 1 239 ? -7.027 6.668 -1.486 1.00 94.88 239 ALA A N 1
ATOM 1971 C CA . ALA A 1 239 ? -5.728 5.998 -1.430 1.00 94.88 239 ALA A CA 1
ATOM 1972 C C . ALA A 1 239 ? -4.939 6.377 -0.164 1.00 94.88 239 ALA A C 1
ATOM 1974 O O . ALA A 1 239 ? -4.478 5.499 0.563 1.00 94.88 239 ALA A O 1
ATOM 1975 N N . CYS A 1 240 ? -4.824 7.674 0.137 1.00 97.06 240 CYS A N 1
ATOM 1976 C CA . CYS A 1 240 ? -4.144 8.155 1.341 1.00 97.06 240 CYS A CA 1
ATOM 1977 C C . CYS A 1 240 ? -4.764 7.574 2.617 1.00 97.06 240 CYS A C 1
ATOM 1979 O O . CYS A 1 240 ? -4.038 7.046 3.455 1.00 97.06 240 CYS A O 1
ATOM 1981 N N . ILE A 1 241 ? -6.093 7.633 2.751 1.00 96.88 241 ILE A N 1
ATOM 1982 C CA . ILE A 1 241 ? -6.803 7.094 3.918 1.00 96.88 241 ILE A CA 1
ATOM 1983 C C . ILE A 1 241 ? -6.612 5.578 4.015 1.00 96.88 241 ILE A C 1
ATOM 1985 O O . ILE A 1 241 ? -6.267 5.087 5.081 1.00 96.88 241 ILE A O 1
ATOM 1989 N N . THR A 1 242 ? -6.746 4.852 2.903 1.00 96.25 242 THR A N 1
ATOM 1990 C CA . THR A 1 242 ? -6.592 3.388 2.848 1.00 96.25 242 THR A CA 1
ATOM 1991 C C . THR A 1 242 ? -5.263 2.942 3.445 1.00 96.25 242 THR A C 1
ATOM 1993 O O . THR A 1 242 ? -5.221 2.099 4.342 1.00 96.25 242 THR A O 1
ATOM 1996 N N . HIS A 1 243 ? -4.164 3.527 2.970 1.00 97.38 243 HIS A N 1
ATOM 1997 C CA . HIS A 1 243 ? -2.836 3.098 3.389 1.00 97.38 243 HIS A CA 1
ATOM 1998 C C . HIS A 1 243 ? -2.426 3.664 4.752 1.00 97.38 243 HIS A C 1
ATOM 2000 O O . HIS A 1 243 ? -1.700 2.987 5.476 1.00 97.38 243 HIS A O 1
ATOM 2006 N N . LEU A 1 244 ? -2.923 4.846 5.143 1.00 97.75 244 LEU A N 1
ATOM 2007 C CA . LEU A 1 244 ? -2.783 5.339 6.517 1.00 97.75 244 LEU A CA 1
ATOM 2008 C C . LEU A 1 244 ? -3.506 4.426 7.512 1.00 97.75 244 LEU A C 1
ATOM 2010 O O . LEU A 1 244 ? -2.910 4.046 8.516 1.00 97.75 244 LEU A O 1
ATOM 2014 N N . THR A 1 245 ? -4.751 4.030 7.229 1.00 97.56 245 THR A N 1
ATOM 2015 C CA . THR A 1 245 ? -5.484 3.062 8.058 1.00 97.56 245 THR A CA 1
ATOM 2016 C C . THR A 1 245 ? -4.718 1.751 8.146 1.00 97.56 245 THR A C 1
ATOM 2018 O O . THR A 1 245 ? -4.579 1.224 9.242 1.00 97.56 245 THR A O 1
ATOM 2021 N N . GLY A 1 246 ? -4.169 1.261 7.030 1.00 96.94 246 GLY A N 1
ATOM 2022 C CA . GLY A 1 246 ? -3.356 0.045 7.022 1.00 96.94 246 GLY A CA 1
ATOM 2023 C C . GLY A 1 246 ? -2.125 0.142 7.920 1.00 96.94 246 GLY A C 1
ATOM 2024 O O . GLY A 1 246 ? -1.865 -0.767 8.700 1.00 96.94 246 GLY A O 1
ATOM 2025 N N . LEU A 1 247 ? -1.401 1.265 7.866 1.00 97.75 247 LEU A N 1
ATOM 2026 C CA . LEU A 1 247 ? -0.243 1.493 8.731 1.00 97.75 247 LEU A CA 1
ATOM 2027 C C . LEU A 1 247 ? -0.636 1.542 10.219 1.00 97.75 247 LEU A C 1
ATOM 2029 O O . LEU A 1 247 ? 0.029 0.932 11.050 1.00 97.75 247 LEU A O 1
ATOM 2033 N N . ILE A 1 248 ? -1.729 2.229 10.560 1.00 96.88 248 ILE A N 1
ATOM 2034 C CA . ILE A 1 248 ? -2.228 2.294 11.943 1.00 96.88 248 ILE A CA 1
ATOM 2035 C C . ILE A 1 248 ? -2.674 0.916 12.435 1.00 96.88 248 ILE A C 1
ATOM 2037 O O . ILE A 1 248 ? -2.354 0.539 13.561 1.00 96.88 248 ILE A O 1
ATOM 2041 N N . ASP A 1 249 ? -3.386 0.167 11.597 1.00 95.00 249 ASP A N 1
ATOM 2042 C CA . ASP A 1 249 ? -3.857 -1.178 11.910 1.00 95.00 249 ASP A CA 1
ATOM 2043 C C . ASP A 1 249 ? -2.691 -2.139 12.168 1.00 95.00 249 ASP A C 1
ATOM 2045 O O . ASP A 1 249 ? -2.676 -2.795 13.207 1.00 95.00 249 ASP A O 1
ATOM 2049 N N . ILE A 1 250 ? -1.660 -2.175 11.313 1.00 94.38 250 ILE A N 1
ATOM 2050 C CA . ILE A 1 250 ? -0.521 -3.072 11.557 1.00 94.38 250 ILE A CA 1
ATOM 2051 C C . ILE A 1 250 ? 0.293 -2.668 12.791 1.00 94.38 250 ILE A C 1
ATOM 2053 O O . ILE A 1 250 ? 0.766 -3.536 13.532 1.00 94.38 250 ILE A O 1
ATOM 2057 N N . CYS A 1 251 ? 0.428 -1.364 13.056 1.00 93.31 251 CYS A N 1
ATOM 2058 C CA . CYS A 1 251 ? 1.019 -0.873 14.298 1.00 93.31 251 CYS A CA 1
ATOM 2059 C C . CYS A 1 251 ? 0.219 -1.374 15.508 1.00 93.31 251 CYS A C 1
ATOM 2061 O O . CYS A 1 251 ? 0.797 -1.844 16.488 1.00 93.31 251 CYS A O 1
ATOM 2063 N N . TYR A 1 252 ? -1.109 -1.344 15.417 1.00 90.56 252 TYR A N 1
ATOM 2064 C CA . TYR A 1 252 ? -1.993 -1.834 16.466 1.00 90.56 252 TYR A CA 1
ATOM 2065 C C . TYR A 1 252 ? -1.925 -3.363 16.649 1.00 90.56 252 TYR A C 1
ATOM 2067 O O . TYR A 1 252 ? -1.862 -3.853 17.778 1.00 90.56 252 TYR A O 1
ATOM 2075 N N . ASP A 1 253 ? -1.895 -4.125 15.552 1.00 89.00 253 ASP A N 1
ATOM 2076 C CA . ASP A 1 253 ? -1.810 -5.592 15.546 1.00 89.00 253 ASP A CA 1
ATOM 2077 C C . ASP A 1 253 ? -0.485 -6.107 16.133 1.00 89.00 253 ASP A C 1
ATOM 2079 O O . ASP A 1 253 ? -0.456 -7.048 16.932 1.00 89.00 253 ASP A O 1
ATOM 2083 N N . THR A 1 254 ? 0.629 -5.461 15.782 1.00 81.38 254 THR A N 1
ATOM 2084 C CA . THR A 1 254 ? 1.971 -5.940 16.149 1.00 81.38 254 THR A CA 1
ATOM 2085 C C . THR A 1 254 ? 2.195 -5.959 17.666 1.00 81.38 254 THR A C 1
ATOM 2087 O O . THR A 1 254 ? 2.865 -6.862 18.168 1.00 81.38 254 THR A O 1
ATOM 2090 N N . ASN A 1 255 ? 1.557 -5.049 18.410 1.00 70.44 255 ASN A N 1
ATOM 2091 C CA . ASN A 1 255 ? 1.736 -4.894 19.857 1.00 70.44 255 ASN A CA 1
ATOM 2092 C C . ASN A 1 255 ? 0.421 -5.082 20.653 1.00 70.44 255 ASN A C 1
ATOM 2094 O O . ASN A 1 255 ? 0.255 -4.507 21.726 1.00 70.44 255 ASN A O 1
ATOM 2098 N N . LYS A 1 256 ? -0.498 -5.948 20.182 1.00 62.47 256 LYS A N 1
ATOM 2099 C CA . LYS A 1 256 ? -1.847 -6.266 20.734 1.00 62.47 256 LYS A CA 1
ATOM 2100 C C . LYS A 1 256 ? -2.034 -6.352 22.266 1.00 62.47 256 LYS A C 1
ATOM 2102 O O . LYS A 1 256 ? -3.171 -6.389 22.731 1.00 62.47 256 LYS A O 1
ATOM 2107 N N . LYS A 1 257 ? -0.967 -6.450 23.062 1.00 60.03 257 LYS A N 1
ATOM 2108 C CA . LYS A 1 257 ? -0.997 -6.627 24.526 1.00 60.03 257 LYS A CA 1
ATOM 2109 C C . LYS A 1 257 ? -0.414 -5.459 25.323 1.00 60.03 257 LYS A C 1
ATOM 2111 O O . LYS A 1 257 ? -0.399 -5.532 26.550 1.00 60.03 257 LYS A O 1
ATOM 2116 N N . GLU A 1 258 ? 0.063 -4.407 24.669 1.00 67.88 258 GLU A N 1
ATOM 2117 C CA . GLU A 1 258 ? 0.661 -3.269 25.360 1.00 67.88 258 GLU A CA 1
ATOM 2118 C C . GLU A 1 258 ? -0.395 -2.213 25.685 1.00 67.88 258 GLU A C 1
ATOM 2120 O O . GLU A 1 258 ? -0.960 -1.555 24.812 1.00 67.88 258 GLU A O 1
ATOM 2125 N N . GLU A 1 259 ? -0.650 -2.027 26.982 1.00 73.19 259 GLU A N 1
ATOM 2126 C CA . GLU A 1 259 ? -1.513 -0.959 27.500 1.00 73.19 259 GLU A CA 1
ATOM 2127 C C . GLU A 1 259 ? -1.055 0.428 27.014 1.00 73.19 259 GLU A C 1
ATOM 2129 O O . GLU A 1 259 ? -1.881 1.308 26.774 1.00 73.19 259 GLU A O 1
ATOM 2134 N N . GLN A 1 260 ? 0.251 0.587 26.780 1.00 78.75 260 GLN A N 1
ATOM 2135 C CA . GLN A 1 260 ? 0.874 1.799 26.259 1.00 78.75 260 GLN A CA 1
ATOM 2136 C C . GLN A 1 260 ? 0.352 2.196 24.869 1.00 78.75 260 GLN A C 1
ATOM 2138 O O . GLN A 1 260 ? 0.017 3.362 24.672 1.00 78.75 260 GLN A O 1
ATOM 2143 N N . LEU A 1 261 ? 0.161 1.255 23.934 1.00 81.00 261 LEU A N 1
ATOM 2144 C CA . LEU A 1 261 ? -0.404 1.591 22.620 1.00 81.00 261 LEU A CA 1
ATOM 2145 C C . LEU A 1 261 ? -1.822 2.143 22.723 1.00 81.00 261 LEU A C 1
ATOM 2147 O O . LEU A 1 261 ? -2.184 3.095 22.030 1.00 81.00 261 L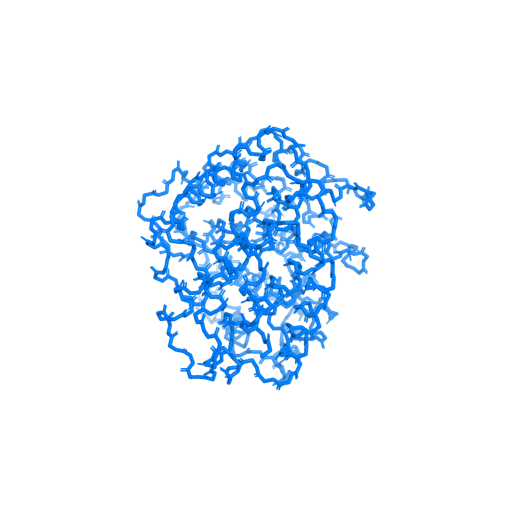EU A O 1
ATOM 2151 N N . ASN A 1 262 ? -2.637 1.534 23.590 1.00 82.19 262 ASN A N 1
ATOM 2152 C CA . ASN A 1 262 ? -3.994 2.007 23.823 1.00 82.19 262 ASN A CA 1
ATOM 2153 C C . ASN A 1 262 ? -3.967 3.417 24.416 1.00 82.19 262 ASN A C 1
ATOM 2155 O O . ASN A 1 262 ? -4.828 4.214 24.077 1.00 82.19 262 ASN A O 1
ATOM 2159 N N . GLN A 1 263 ? -2.975 3.765 25.238 1.00 84.62 263 GLN A N 1
ATOM 2160 C CA . GLN A 1 263 ? -2.822 5.132 25.742 1.00 84.62 263 GLN A CA 1
ATOM 2161 C C . GLN A 1 263 ? -2.406 6.124 24.645 1.00 84.62 263 GLN A C 1
ATOM 2163 O O . GLN A 1 263 ? -2.879 7.259 24.666 1.00 84.62 263 GLN A O 1
ATOM 2168 N N . ILE A 1 264 ? -1.581 5.708 23.678 1.00 87.94 264 ILE A N 1
ATOM 2169 C CA . ILE A 1 264 ? -1.155 6.564 22.558 1.00 87.94 264 ILE A CA 1
ATOM 2170 C C . ILE A 1 264 ? -2.319 6.808 21.586 1.00 87.94 264 ILE A C 1
ATOM 2172 O O . ILE A 1 264 ? -2.634 7.955 21.266 1.00 87.94 264 ILE A O 1
ATOM 2176 N N . LEU A 1 265 ? -2.979 5.742 21.120 1.00 89.12 265 LEU A N 1
ATOM 2177 C CA . LEU A 1 265 ? -4.012 5.841 20.083 1.00 89.12 265 LEU A CA 1
ATOM 2178 C C . LEU A 1 265 ? -5.404 6.136 20.665 1.00 89.12 265 LEU A C 1
ATOM 2180 O O . LEU A 1 265 ? -6.186 6.882 20.081 1.00 89.12 265 LEU A O 1
ATOM 2184 N N . PHE A 1 266 ? -5.723 5.592 21.838 1.00 91.31 266 PHE A N 1
ATOM 2185 C CA . PHE A 1 266 ? -7.038 5.688 22.477 1.00 91.31 266 PHE A CA 1
ATOM 2186 C C . PHE A 1 266 ? -6.947 6.207 23.922 1.00 91.31 266 PHE A C 1
ATOM 2188 O O . PHE A 1 266 ? -7.425 5.541 24.847 1.00 91.31 266 PHE A O 1
ATOM 2195 N N . PRO A 1 267 ? -6.411 7.424 24.157 1.00 87.81 267 PRO A N 1
ATOM 2196 C CA . PRO A 1 267 ? -6.222 7.942 25.515 1.00 87.81 267 PRO A CA 1
ATOM 2197 C C . PRO A 1 267 ? -7.539 8.082 26.294 1.00 87.81 267 PRO A C 1
ATOM 2199 O O . PRO A 1 267 ? -7.540 8.196 27.518 1.00 87.81 267 PRO A O 1
ATOM 2202 N N . THR A 1 268 ? -8.682 8.063 25.600 1.00 90.56 268 THR A N 1
ATOM 2203 C CA . THR A 1 268 ? -10.006 7.954 26.213 1.00 90.56 268 THR A CA 1
ATOM 2204 C C . THR A 1 268 ? -10.868 6.935 25.470 1.00 90.56 268 THR A C 1
ATOM 2206 O O . THR A 1 268 ? -10.757 6.777 24.252 1.00 90.56 268 THR A O 1
ATOM 2209 N N . LYS A 1 269 ? -11.816 6.309 26.183 1.00 88.62 269 LYS A N 1
ATOM 2210 C CA . LYS A 1 269 ? -12.824 5.423 25.569 1.00 88.62 269 LYS A CA 1
ATOM 2211 C C . LYS A 1 269 ? -13.652 6.128 24.490 1.00 88.62 269 LYS A C 1
ATOM 2213 O O . LYS A 1 269 ? -14.051 5.487 23.528 1.00 88.62 269 LYS A O 1
ATOM 2218 N N . GLN A 1 270 ? -13.875 7.439 24.621 1.00 92.19 270 GLN A N 1
ATOM 2219 C CA . GLN A 1 270 ? -14.621 8.212 23.628 1.00 92.19 270 GLN A CA 1
ATOM 2220 C C . GLN A 1 270 ? -13.925 8.211 22.264 1.00 92.19 270 GLN A C 1
ATOM 2222 O O . GLN A 1 270 ? -14.592 8.077 21.246 1.00 92.19 270 GLN A O 1
ATOM 2227 N N . ILE A 1 271 ? -12.594 8.322 22.236 1.00 93.44 271 ILE A N 1
ATOM 2228 C CA . ILE A 1 271 ? -11.823 8.306 20.985 1.00 93.44 271 ILE A CA 1
ATOM 2229 C C . ILE A 1 271 ? -11.942 6.940 20.305 1.00 93.44 271 ILE A C 1
ATOM 2231 O O . ILE A 1 271 ? -12.191 6.874 19.104 1.00 93.44 271 ILE A O 1
ATOM 2235 N N . LEU A 1 272 ? -11.834 5.856 21.079 1.00 92.25 272 LEU A N 1
ATOM 2236 C CA . LEU A 1 272 ? -12.044 4.500 20.574 1.00 92.25 272 LEU A CA 1
ATOM 2237 C C . LEU A 1 272 ? -13.457 4.325 20.000 1.00 92.25 272 LEU A C 1
ATOM 2239 O O . LEU A 1 272 ? -13.613 3.806 18.899 1.00 92.25 272 LEU A O 1
ATOM 2243 N N . PHE A 1 273 ? -14.487 4.781 20.717 1.00 91.50 273 PHE A N 1
ATOM 2244 C CA . PHE A 1 273 ? -15.876 4.666 20.265 1.00 91.50 273 PHE A CA 1
ATOM 2245 C C . PHE A 1 273 ? -16.136 5.485 18.999 1.00 91.50 273 PHE A C 1
ATOM 2247 O O . PHE A 1 273 ? -16.729 4.962 18.058 1.00 91.50 273 PHE A O 1
ATOM 2254 N N . ASN A 1 274 ? -15.618 6.715 18.930 1.00 92.06 274 ASN A N 1
ATOM 2255 C CA . ASN A 1 274 ? -15.695 7.538 17.725 1.00 92.06 274 ASN A CA 1
ATOM 2256 C C . ASN A 1 274 ? -15.029 6.833 16.538 1.00 92.06 274 ASN A C 1
ATOM 2258 O O . ASN A 1 274 ? -15.620 6.765 15.463 1.00 92.06 274 ASN A O 1
ATOM 2262 N N . LEU A 1 275 ? -13.830 6.265 16.724 1.00 93.75 275 LEU A N 1
ATOM 2263 C CA . LEU A 1 275 ? -13.162 5.524 15.655 1.00 93.75 275 LEU A CA 1
ATOM 2264 C C . LEU A 1 275 ? -14.002 4.322 15.207 1.00 93.75 275 LEU A C 1
ATOM 2266 O O . LEU A 1 275 ? -14.179 4.132 14.010 1.00 93.75 275 LEU A O 1
ATOM 2270 N N . ILE A 1 276 ? -14.554 3.535 16.132 1.00 92.00 276 ILE A N 1
ATOM 2271 C CA . ILE A 1 276 ? -15.400 2.381 15.791 1.00 92.00 276 ILE A CA 1
ATOM 2272 C C . ILE A 1 276 ? -16.602 2.812 14.947 1.00 92.00 276 ILE A C 1
ATOM 2274 O O . ILE A 1 276 ? -16.856 2.214 13.903 1.00 92.00 276 ILE A O 1
ATOM 2278 N N . GLU A 1 277 ? -17.307 3.876 15.340 1.00 90.31 277 GLU A N 1
ATOM 2279 C CA . GLU A 1 277 ? -18.416 4.418 14.549 1.00 90.31 277 GLU A CA 1
ATOM 2280 C C . GLU A 1 277 ? -17.971 4.820 13.138 1.00 90.31 277 GLU A C 1
ATOM 2282 O O . GLU A 1 277 ? -18.677 4.553 12.161 1.00 90.31 277 GLU A O 1
ATOM 2287 N N . VAL A 1 278 ? -16.790 5.430 13.014 1.00 92.06 278 VAL A N 1
ATOM 2288 C CA . VAL A 1 278 ? -16.203 5.794 11.722 1.00 92.06 278 VAL A CA 1
ATOM 2289 C C . VAL A 1 278 ? -15.905 4.556 10.870 1.00 92.06 278 VAL A C 1
ATOM 2291 O O . VAL A 1 278 ? -16.327 4.503 9.712 1.00 92.06 278 VAL A O 1
ATOM 2294 N N . LEU A 1 279 ? -15.230 3.545 11.424 1.00 91.94 279 LEU A N 1
ATOM 2295 C CA . LEU A 1 279 ? -14.893 2.306 10.710 1.00 91.94 279 LEU A CA 1
ATOM 2296 C C . LEU A 1 279 ? -16.163 1.564 10.258 1.00 91.94 279 LEU A C 1
ATOM 2298 O O . LEU A 1 279 ? -16.233 1.056 9.139 1.00 91.94 279 LEU A O 1
ATOM 2302 N N . ILE A 1 280 ? -17.216 1.575 11.077 1.00 88.50 280 ILE A N 1
ATOM 2303 C CA . ILE A 1 280 ? -18.518 0.991 10.729 1.00 88.50 280 ILE A CA 1
ATOM 2304 C C . ILE A 1 280 ? -19.174 1.729 9.560 1.00 88.50 280 ILE A C 1
ATOM 2306 O O . ILE A 1 280 ? -19.714 1.081 8.657 1.00 88.50 280 ILE A O 1
ATOM 2310 N N . ARG A 1 281 ? -19.122 3.069 9.528 1.00 88.44 281 ARG A N 1
ATOM 2311 C CA . ARG A 1 281 ? -19.631 3.855 8.386 1.00 88.44 281 ARG A CA 1
ATOM 2312 C C . ARG A 1 281 ? -18.905 3.493 7.095 1.00 88.44 281 ARG A C 1
ATOM 2314 O O . ARG A 1 281 ? -19.563 3.318 6.073 1.00 88.44 281 ARG A O 1
ATOM 2321 N N . VAL A 1 282 ? -17.581 3.341 7.158 1.00 86.69 282 VAL A N 1
ATOM 2322 C CA . VAL A 1 282 ? -16.743 2.921 6.024 1.00 86.69 282 VAL A CA 1
ATOM 2323 C C . VAL A 1 282 ? -17.168 1.548 5.509 1.00 86.69 282 VAL A C 1
ATOM 2325 O O . VAL A 1 282 ? -17.494 1.411 4.332 1.00 86.69 282 VAL A O 1
ATOM 2328 N N . VAL A 1 283 ? -17.247 0.546 6.387 1.00 86.81 283 VAL A N 1
ATOM 2329 C CA . VAL A 1 283 ? -17.650 -0.821 6.008 1.00 86.81 283 VAL A CA 1
ATOM 2330 C C . VAL A 1 283 ? -19.088 -0.865 5.491 1.00 86.81 283 VAL A C 1
ATOM 2332 O O . VAL A 1 283 ? -19.414 -1.687 4.639 1.00 86.81 283 VAL A O 1
ATOM 2335 N N . SER A 1 284 ? -19.953 0.038 5.947 1.00 84.75 284 SER A N 1
ATOM 2336 C CA . SER A 1 284 ? -21.340 0.127 5.477 1.00 84.75 284 SER A CA 1
ATOM 2337 C C . SER A 1 284 ? -21.480 0.815 4.110 1.00 84.75 284 SER A C 1
ATOM 2339 O O . SER A 1 284 ? -22.553 0.750 3.502 1.00 84.75 284 SER A O 1
ATOM 2341 N N . TYR A 1 285 ? -20.430 1.472 3.601 1.00 87.12 285 TYR A N 1
ATOM 2342 C CA . TYR A 1 285 ? -20.489 2.242 2.361 1.00 87.12 285 TYR A CA 1
ATOM 2343 C C . TYR A 1 285 ? -20.450 1.337 1.118 1.00 87.12 285 TYR A C 1
ATOM 2345 O O . TYR A 1 285 ? -19.398 0.925 0.633 1.00 87.12 285 TYR A O 1
ATOM 2353 N N . GLU A 1 286 ? -21.636 1.049 0.576 1.00 83.25 286 GLU A N 1
ATOM 2354 C CA . GLU A 1 286 ? -21.853 0.131 -0.551 1.00 83.25 286 GLU A CA 1
ATOM 2355 C C . GLU A 1 286 ? -20.938 0.332 -1.772 1.00 83.25 286 GLU A C 1
ATOM 2357 O O . GLU A 1 286 ? -20.499 -0.669 -2.338 1.00 83.25 286 GLU A O 1
ATOM 2362 N N . PRO A 1 287 ? -20.624 1.562 -2.221 1.00 85.94 287 PRO A N 1
ATOM 2363 C CA . PRO A 1 287 ? -19.819 1.737 -3.426 1.00 85.94 287 PRO A CA 1
ATOM 2364 C C . PRO A 1 287 ? -18.404 1.159 -3.348 1.00 85.94 287 PRO A C 1
ATOM 2366 O O . PRO A 1 287 ? -17.876 0.801 -4.395 1.00 85.94 287 PRO A O 1
ATOM 2369 N N . PHE A 1 288 ? -17.821 0.974 -2.158 1.00 83.75 288 PHE A N 1
ATOM 2370 C CA . PHE A 1 288 ? -16.531 0.279 -2.028 1.00 83.75 288 PHE A CA 1
ATOM 2371 C C . PHE A 1 288 ? -16.597 -1.210 -2.399 1.00 83.75 288 PHE A C 1
ATOM 2373 O O . PHE A 1 288 ? -15.566 -1.824 -2.653 1.00 83.75 288 PHE A O 1
ATOM 2380 N N . TYR A 1 289 ? -17.804 -1.773 -2.500 1.00 77.06 289 TYR A N 1
ATOM 2381 C CA . TYR A 1 289 ? -18.038 -3.179 -2.812 1.00 77.06 289 TYR A CA 1
ATOM 2382 C C . TYR A 1 289 ? -18.305 -3.466 -4.287 1.00 77.06 289 TYR A C 1
ATOM 2384 O O . TYR A 1 289 ? -18.350 -4.636 -4.670 1.00 77.06 289 TYR A O 1
ATOM 2392 N N . LYS A 1 290 ? -18.521 -2.431 -5.111 1.00 70.44 290 LYS A N 1
ATOM 2393 C CA . LYS A 1 290 ? -19.047 -2.601 -6.475 1.00 70.44 290 LYS A CA 1
ATOM 2394 C C . LYS A 1 290 ? -18.112 -3.370 -7.416 1.00 70.44 290 LYS A C 1
ATOM 2396 O O . LYS A 1 290 ? -18.623 -3.977 -8.347 1.00 70.44 290 LYS A O 1
ATOM 2401 N N . ASP A 1 291 ? -16.815 -3.451 -7.106 1.00 58.97 291 ASP A N 1
ATOM 2402 C CA . ASP A 1 291 ? -15.798 -4.057 -7.983 1.00 58.97 291 ASP A CA 1
ATOM 2403 C C . ASP A 1 291 ? -14.873 -5.072 -7.280 1.00 58.97 291 ASP A C 1
ATOM 2405 O O . ASP A 1 291 ? -13.846 -5.479 -7.827 1.00 58.97 291 ASP A O 1
ATOM 2409 N N . ILE A 1 292 ? -15.246 -5.536 -6.081 1.00 61.53 292 ILE A N 1
ATOM 2410 C CA . ILE A 1 292 ? -14.418 -6.446 -5.268 1.00 61.53 292 ILE A CA 1
ATOM 2411 C C . ILE A 1 292 ? -14.063 -7.759 -6.007 1.00 61.53 292 ILE A C 1
ATOM 2413 O O . ILE A 1 292 ? -13.010 -8.342 -5.753 1.00 61.53 292 ILE A O 1
ATOM 2417 N N . SER A 1 293 ? -14.908 -8.224 -6.935 1.00 53.56 293 SER A N 1
ATOM 2418 C CA . SER A 1 293 ? -14.689 -9.486 -7.660 1.00 53.56 293 SER A CA 1
ATOM 2419 C C . SER A 1 293 ? -13.662 -9.428 -8.767 1.00 53.56 293 SER A C 1
ATOM 2421 O O . SER A 1 293 ? -13.085 -10.458 -9.105 1.00 53.56 293 SER A O 1
ATOM 2423 N N . ASN A 1 294 ? -13.477 -8.254 -9.366 1.00 49.53 294 ASN A N 1
ATOM 2424 C CA . ASN A 1 294 ? -12.721 -8.139 -10.606 1.00 49.53 294 ASN A CA 1
ATOM 2425 C C . ASN A 1 294 ? -11.323 -7.576 -10.356 1.00 49.53 294 ASN A C 1
ATOM 2427 O O . ASN A 1 294 ? -10.431 -7.819 -11.162 1.00 49.53 294 ASN A O 1
ATOM 2431 N N . GLN A 1 295 ? -11.115 -6.826 -9.265 1.00 55.84 295 GLN A N 1
ATOM 2432 C CA . GLN A 1 295 ? -9.859 -6.118 -9.020 1.00 55.84 295 GLN A CA 1
ATOM 2433 C C . GLN A 1 295 ? -9.594 -5.969 -7.511 1.00 55.84 295 GLN A C 1
ATOM 2435 O O . GLN A 1 295 ? -9.949 -4.961 -6.906 1.00 55.84 295 GLN A O 1
ATOM 2440 N N . ARG A 1 296 ? -8.851 -6.912 -6.902 1.00 59.09 296 ARG A N 1
ATOM 2441 C CA . ARG A 1 296 ? -8.242 -6.736 -5.552 1.00 59.09 296 ARG A CA 1
ATOM 2442 C C . ARG A 1 296 ? -7.331 -5.497 -5.442 1.00 59.09 296 ARG A C 1
ATOM 2444 O O . ARG A 1 296 ? -6.850 -5.153 -4.374 1.00 59.09 296 ARG A O 1
ATOM 2451 N N . LEU A 1 297 ? -7.075 -4.862 -6.578 1.00 65.44 297 LEU A N 1
ATOM 2452 C CA . LEU A 1 297 ? -6.087 -3.831 -6.828 1.00 65.44 297 LEU A CA 1
ATOM 2453 C C . LEU A 1 297 ? -6.584 -2.410 -6.569 1.00 65.44 297 LEU A C 1
ATOM 2455 O O . LEU A 1 297 ? -5.775 -1.480 -6.610 1.00 65.44 297 LEU A O 1
ATOM 2459 N N . GLU A 1 298 ? -7.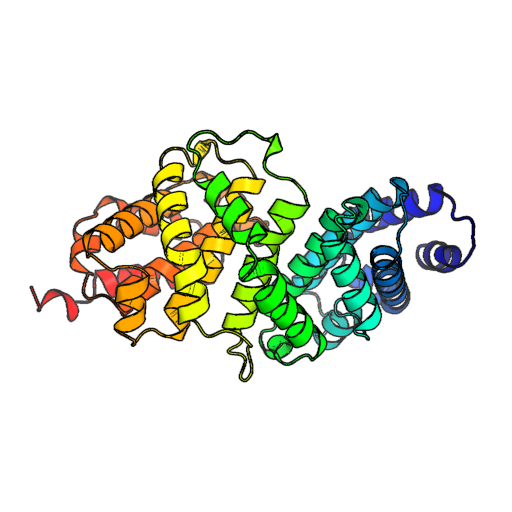885 -2.233 -6.364 1.00 79.56 298 GLU A N 1
ATOM 2460 C CA . GLU A 1 298 ? -8.486 -0.924 -6.144 1.00 79.56 298 GLU A CA 1
ATOM 2461 C C . GLU A 1 298 ? -8.495 -0.563 -4.655 1.00 79.56 298 GLU A C 1
ATOM 2463 O O . GLU A 1 298 ? -8.732 -1.401 -3.782 1.00 79.56 298 GLU A O 1
ATOM 2468 N N . ASN A 1 299 ? -8.278 0.721 -4.359 1.00 82.44 299 ASN A N 1
ATOM 2469 C CA . ASN A 1 299 ? -8.164 1.194 -2.977 1.00 82.44 299 ASN A CA 1
ATOM 2470 C C . ASN A 1 299 ? -9.456 0.975 -2.173 1.00 82.44 299 ASN A C 1
ATOM 2472 O O . ASN A 1 299 ? -9.384 0.765 -0.975 1.00 82.44 299 ASN A O 1
ATOM 2476 N N . GLY A 1 300 ? -10.634 0.994 -2.810 1.00 84.69 300 GLY A N 1
ATOM 2477 C CA . GLY A 1 300 ? -11.921 0.769 -2.134 1.00 84.69 300 GLY A CA 1
ATOM 2478 C C . GLY A 1 300 ? -12.026 -0.622 -1.490 1.00 84.69 300 GLY A C 1
ATOM 2479 O O . GLY A 1 300 ? -12.140 -0.701 -0.268 1.00 84.69 300 GLY A O 1
ATOM 2480 N N . PRO A 1 301 ? -11.943 -1.712 -2.277 1.00 82.44 301 PRO A N 1
ATOM 2481 C CA . PRO A 1 301 ? -11.843 -3.080 -1.765 1.00 82.44 301 PRO A CA 1
ATOM 2482 C C . PRO A 1 301 ? -10.767 -3.254 -0.688 1.00 82.44 301 PRO A C 1
ATOM 2484 O O . PRO A 1 301 ? -11.054 -3.757 0.397 1.00 82.44 301 PRO A O 1
ATOM 2487 N N . MET A 1 302 ? -9.551 -2.764 -0.955 1.00 86.75 302 MET A N 1
ATOM 2488 C CA . MET A 1 302 ? -8.430 -2.852 -0.017 1.00 86.75 302 MET A CA 1
ATOM 2489 C C . MET A 1 302 ? -8.734 -2.138 1.307 1.00 86.75 302 MET A C 1
ATOM 2491 O O . MET A 1 302 ? -8.420 -2.647 2.382 1.00 86.75 302 MET A O 1
ATOM 2495 N N . PHE A 1 303 ? -9.372 -0.969 1.245 1.00 90.69 303 PHE A N 1
ATOM 2496 C CA . PHE A 1 303 ? -9.737 -0.200 2.426 1.00 90.69 303 PHE A CA 1
ATOM 2497 C C . PHE A 1 303 ? -10.741 -0.933 3.299 1.00 90.69 303 PHE A C 1
ATOM 2499 O O . PHE A 1 303 ? -10.624 -0.915 4.524 1.00 90.69 303 PHE A O 1
ATOM 2506 N N . VAL A 1 304 ? -11.710 -1.599 2.678 1.00 88.50 304 VAL A N 1
ATOM 2507 C CA . VAL A 1 304 ? -12.683 -2.411 3.398 1.00 88.50 304 VAL A CA 1
ATOM 2508 C C . VAL A 1 304 ? -11.993 -3.581 4.101 1.00 88.50 304 VAL A C 1
ATOM 2510 O O . VAL A 1 304 ? -12.239 -3.780 5.290 1.00 88.50 304 VAL A O 1
ATOM 2513 N N . ASP A 1 305 ? -11.109 -4.311 3.416 1.00 87.12 305 ASP A N 1
ATOM 2514 C CA . ASP A 1 305 ? -10.379 -5.442 4.006 1.00 87.12 305 ASP A CA 1
ATOM 2515 C C . ASP A 1 305 ? -9.535 -5.005 5.212 1.00 87.12 305 ASP A C 1
ATOM 2517 O O . ASP A 1 305 ? -9.635 -5.597 6.290 1.00 87.12 305 ASP A O 1
ATOM 2521 N N . ILE A 1 306 ? -8.775 -3.914 5.065 1.00 91.88 306 ILE A N 1
ATOM 2522 C CA . ILE A 1 306 ? -8.001 -3.310 6.159 1.00 91.88 306 ILE A CA 1
ATOM 2523 C C . ILE A 1 306 ? -8.925 -2.892 7.310 1.00 91.88 306 ILE A C 1
ATOM 2525 O O . ILE A 1 306 ? -8.642 -3.157 8.475 1.00 91.88 306 ILE A O 1
ATOM 2529 N N . THR A 1 307 ? -10.050 -2.243 7.005 1.00 93.00 307 THR A N 1
ATOM 2530 C CA . THR A 1 307 ? -10.979 -1.751 8.031 1.00 93.00 307 THR A CA 1
ATOM 2531 C C . THR A 1 307 ? -11.595 -2.902 8.824 1.00 93.00 307 THR A C 1
ATOM 2533 O O . THR A 1 307 ? -11.730 -2.807 10.044 1.00 93.00 307 THR A O 1
ATOM 2536 N N . LEU A 1 308 ? -11.947 -4.006 8.160 1.00 91.56 308 LEU A N 1
ATOM 2537 C CA . LEU A 1 308 ? -12.449 -5.203 8.829 1.00 91.56 308 LEU A CA 1
ATOM 2538 C C . LEU A 1 308 ? -11.381 -5.851 9.709 1.00 91.56 308 LEU A C 1
ATOM 2540 O O . LEU A 1 308 ? -11.680 -6.207 10.850 1.00 91.56 308 LEU A O 1
ATOM 2544 N N . HIS A 1 309 ? -10.146 -5.964 9.218 1.00 92.19 309 HIS A N 1
ATOM 2545 C CA . HIS A 1 309 ? -9.036 -6.455 10.031 1.00 92.19 309 HIS A CA 1
ATOM 2546 C C . HIS A 1 309 ? -8.839 -5.587 11.282 1.00 92.19 309 HIS A C 1
ATOM 2548 O O . HIS A 1 309 ? -8.756 -6.119 12.390 1.00 92.19 309 HIS A O 1
ATOM 2554 N N . PHE A 1 310 ? -8.906 -4.262 11.137 1.00 93.69 310 PHE A N 1
ATOM 2555 C CA . PHE A 1 310 ? -8.753 -3.343 12.259 1.00 93.69 310 PHE A CA 1
ATOM 2556 C C . PHE A 1 310 ? -9.890 -3.457 13.284 1.00 93.69 310 PHE A C 1
ATOM 2558 O O . PHE A 1 310 ? -9.640 -3.511 14.490 1.00 93.69 310 PHE A O 1
ATOM 2565 N N . ILE A 1 311 ? -11.144 -3.573 12.830 1.00 92.44 311 ILE A N 1
ATOM 2566 C CA . ILE A 1 311 ? -12.293 -3.835 13.713 1.00 92.44 311 ILE A CA 1
ATOM 2567 C C . ILE A 1 311 ? -12.102 -5.151 14.476 1.00 92.44 311 ILE A C 1
ATOM 2569 O O . ILE A 1 311 ? -12.334 -5.196 15.685 1.00 92.44 311 ILE A O 1
ATOM 2573 N N . LEU A 1 312 ? -11.670 -6.216 13.792 1.00 91.00 312 LEU A N 1
ATOM 2574 C CA . LEU A 1 312 ? -11.414 -7.509 14.423 1.00 91.00 312 LEU A CA 1
ATOM 2575 C C . LEU A 1 312 ? -10.318 -7.399 15.488 1.00 91.00 312 LEU A C 1
ATOM 2577 O O . LEU A 1 312 ? -10.487 -7.909 16.595 1.00 91.00 312 LEU A O 1
ATOM 2581 N N . ASN A 1 313 ? -9.230 -6.690 15.185 1.00 89.88 313 ASN A N 1
ATOM 2582 C CA . ASN A 1 313 ? -8.144 -6.459 16.132 1.00 89.88 313 ASN A CA 1
ATOM 2583 C C . ASN A 1 313 ? -8.636 -5.709 17.370 1.00 89.88 313 ASN A C 1
ATOM 2585 O O . ASN A 1 313 ? -8.363 -6.144 18.486 1.00 89.88 313 ASN A O 1
ATOM 2589 N N . ILE A 1 314 ? -9.424 -4.647 17.185 1.00 90.25 314 ILE A N 1
ATOM 2590 C CA . ILE A 1 314 ? -10.060 -3.907 18.280 1.00 90.25 314 ILE A CA 1
ATOM 2591 C C . ILE A 1 314 ? -10.962 -4.830 19.117 1.00 90.25 314 ILE A C 1
ATOM 2593 O O . ILE A 1 314 ? -10.872 -4.813 20.338 1.00 90.25 314 ILE A O 1
ATOM 2597 N N . LEU A 1 315 ? -11.803 -5.670 18.507 1.00 88.25 315 LEU A N 1
ATOM 2598 C CA . LEU A 1 315 ? -12.683 -6.608 19.228 1.00 88.25 315 LEU A CA 1
ATOM 2599 C C . LEU A 1 315 ? -11.923 -7.661 20.050 1.00 88.25 315 LEU A C 1
ATOM 2601 O O . LEU A 1 315 ? -12.393 -8.111 21.101 1.00 88.25 315 LEU A O 1
ATOM 2605 N N . GLN A 1 316 ? -10.765 -8.088 19.553 1.00 86.06 316 GLN A N 1
ATOM 2606 C CA . GLN A 1 316 ? -9.935 -9.092 20.212 1.00 86.06 316 GLN A CA 1
ATOM 2607 C C . GLN A 1 316 ? -9.143 -8.514 21.386 1.00 86.06 316 GLN A C 1
ATOM 2609 O O . GLN A 1 316 ? -8.910 -9.226 22.364 1.00 86.06 316 GLN A O 1
ATOM 2614 N N . THR A 1 317 ? -8.736 -7.247 21.309 1.00 84.50 317 THR A N 1
ATOM 2615 C CA . THR A 1 317 ? -7.919 -6.592 22.344 1.00 84.50 317 THR A CA 1
ATOM 2616 C C . THR A 1 317 ? -8.741 -5.784 23.340 1.00 84.50 317 THR A C 1
ATOM 2618 O O . THR A 1 317 ? -8.341 -5.643 24.494 1.00 84.50 317 THR A O 1
ATOM 2621 N N . GLN A 1 318 ? -9.887 -5.254 22.917 1.00 82.06 318 GLN A N 1
ATOM 2622 C CA . GLN A 1 318 ? -10.762 -4.423 23.730 1.00 82.06 318 GLN A CA 1
ATOM 2623 C C . GLN A 1 318 ? -11.970 -5.245 24.182 1.00 82.06 318 GLN A C 1
ATOM 2625 O O . GLN A 1 318 ? -12.680 -5.838 23.372 1.00 82.06 318 GLN A O 1
ATOM 2630 N N . ASN A 1 319 ? -12.258 -5.251 25.486 1.00 81.19 319 ASN A N 1
ATOM 2631 C CA . ASN A 1 319 ? -13.465 -5.886 26.025 1.00 81.19 319 ASN A CA 1
ATOM 2632 C C . ASN A 1 319 ? -14.709 -5.017 25.751 1.00 81.19 319 ASN A C 1
ATOM 2634 O O . ASN A 1 319 ? -15.247 -4.352 26.641 1.00 81.19 319 ASN A O 1
ATOM 2638 N N . ILE A 1 320 ? -15.103 -4.935 24.477 1.00 84.56 320 ILE A N 1
ATOM 2639 C CA . ILE A 1 320 ? -16.148 -4.026 23.985 1.00 84.56 320 ILE A CA 1
ATOM 2640 C C . ILE A 1 320 ? -17.152 -4.704 23.048 1.00 84.56 320 ILE A C 1
ATOM 2642 O O . ILE A 1 320 ? -17.889 -4.012 22.349 1.00 84.56 320 ILE A O 1
ATOM 2646 N N . SER A 1 321 ? -17.236 -6.040 23.044 1.00 83.75 321 SER A N 1
ATOM 2647 C CA . SER A 1 321 ? -18.216 -6.776 22.226 1.00 83.75 321 SER A CA 1
ATOM 2648 C C . SER A 1 321 ? -19.650 -6.266 22.429 1.00 83.75 321 SER A C 1
ATOM 2650 O O . SER A 1 321 ? -20.413 -6.181 21.470 1.00 83.75 321 SER A O 1
ATOM 2652 N N . TRP A 1 322 ? -19.998 -5.832 23.648 1.00 82.19 322 TRP A N 1
ATOM 2653 C CA . TRP A 1 322 ? -21.301 -5.240 23.979 1.00 82.19 322 TRP A CA 1
ATOM 2654 C C . TRP A 1 322 ? -21.645 -3.996 23.143 1.00 82.19 322 TRP A C 1
ATOM 2656 O O . TRP A 1 322 ? -22.805 -3.791 22.785 1.00 82.19 322 TRP A O 1
ATOM 2666 N N . LEU A 1 323 ? -20.651 -3.171 22.795 1.00 84.00 323 LEU A N 1
ATOM 2667 C CA . LEU A 1 323 ? -20.863 -1.973 21.983 1.00 84.00 323 LEU A CA 1
ATOM 2668 C C . LEU A 1 323 ? -21.300 -2.375 20.575 1.00 84.00 323 LEU A C 1
ATOM 2670 O O . LEU A 1 323 ? -22.287 -1.860 20.059 1.00 84.00 323 LEU A O 1
ATOM 2674 N N . PHE A 1 324 ? -20.620 -3.358 19.991 1.00 81.50 324 PHE A N 1
ATOM 2675 C CA . PHE A 1 324 ? -20.953 -3.883 18.672 1.00 81.50 324 PHE A CA 1
ATOM 2676 C C . PHE A 1 324 ? -22.305 -4.609 18.658 1.00 81.50 324 PHE A C 1
ATOM 2678 O O . PHE A 1 324 ? -23.067 -4.452 17.707 1.00 81.50 324 PHE A O 1
ATOM 2685 N N . GLN A 1 325 ? -22.658 -5.326 19.732 1.00 80.69 325 GLN A N 1
ATOM 2686 C CA . GLN A 1 325 ? -23.990 -5.928 19.897 1.00 80.69 325 GLN A CA 1
ATOM 2687 C C . GLN A 1 325 ? -25.108 -4.875 19.924 1.00 80.69 325 GLN A C 1
ATOM 2689 O O . GLN A 1 325 ? -26.200 -5.120 19.414 1.00 80.69 325 GLN A O 1
ATOM 2694 N N . SER A 1 326 ? -24.841 -3.692 20.488 1.00 79.62 326 SER A N 1
ATOM 2695 C CA . SER A 1 326 ? -25.810 -2.589 20.511 1.00 79.62 326 SER A CA 1
ATOM 2696 C C . SER A 1 326 ? -26.025 -1.934 19.136 1.00 79.62 326 SER A C 1
ATOM 2698 O O . SER A 1 326 ? -27.016 -1.234 18.928 1.00 79.62 326 SER A O 1
ATOM 2700 N N . MET A 1 327 ? -25.134 -2.191 18.172 1.00 80.56 327 MET A N 1
ATOM 2701 C CA . MET A 1 327 ? -25.169 -1.632 16.820 1.00 80.56 327 MET A CA 1
ATOM 2702 C C . MET A 1 327 ? -25.835 -2.607 15.842 1.00 80.56 327 MET A C 1
ATOM 2704 O O . MET A 1 327 ? -25.178 -3.239 15.014 1.00 80.56 327 MET A O 1
ATOM 2708 N N . THR A 1 328 ? -27.166 -2.701 15.898 1.00 66.19 328 THR A N 1
ATOM 2709 C CA . THR A 1 328 ? -27.962 -3.628 15.065 1.00 66.19 328 THR A CA 1
ATOM 2710 C C . THR A 1 328 ? -27.669 -3.511 13.565 1.00 66.19 328 THR A C 1
ATOM 2712 O O . THR A 1 328 ? -27.611 -4.515 12.864 1.00 66.19 328 THR A O 1
ATOM 2715 N N . ASN A 1 329 ? -27.386 -2.300 13.078 1.00 69.31 329 ASN A N 1
ATOM 2716 C CA . ASN A 1 329 ? -27.114 -2.048 11.660 1.00 69.31 329 ASN A CA 1
ATOM 2717 C C . ASN A 1 329 ? -25.797 -2.666 11.161 1.00 69.31 329 ASN A C 1
ATOM 2719 O O . ASN A 1 329 ? -25.667 -2.910 9.964 1.00 69.31 329 ASN A O 1
ATOM 2723 N N . LEU A 1 330 ? -24.819 -2.910 12.042 1.00 73.12 330 LEU A N 1
ATOM 2724 C CA . LEU A 1 330 ? -23.519 -3.441 11.631 1.00 73.12 330 LEU A CA 1
ATOM 2725 C C . LEU A 1 330 ? -23.614 -4.919 11.253 1.00 73.12 330 LEU A C 1
ATOM 2727 O O . LEU A 1 330 ? -23.106 -5.310 10.207 1.00 73.12 330 LEU A O 1
ATOM 2731 N N . SER A 1 331 ? -24.260 -5.736 12.088 1.00 72.69 331 SER A N 1
ATOM 2732 C CA . SER A 1 331 ? -24.372 -7.179 11.831 1.00 72.69 331 SER A CA 1
ATOM 2733 C C . SER A 1 331 ? -25.123 -7.444 10.526 1.00 72.69 331 SER A C 1
ATOM 2735 O O . SER A 1 331 ? -24.675 -8.247 9.708 1.00 72.69 331 SER A O 1
ATOM 2737 N N . ASP A 1 332 ? -26.202 -6.696 10.285 1.00 71.44 332 ASP A N 1
ATOM 2738 C CA . ASP A 1 332 ? -26.973 -6.774 9.044 1.00 71.44 332 ASP A CA 1
ATOM 2739 C C . ASP A 1 332 ? -26.161 -6.294 7.835 1.00 71.44 332 ASP A C 1
ATOM 2741 O O . ASP A 1 332 ? -26.183 -6.941 6.786 1.00 71.44 332 ASP A O 1
ATOM 2745 N N . ALA A 1 333 ? -25.400 -5.201 7.971 1.00 72.31 333 ALA A N 1
ATOM 2746 C CA . ALA A 1 333 ? -24.527 -4.714 6.905 1.00 72.31 333 ALA A CA 1
ATOM 2747 C C . ALA A 1 333 ? -23.434 -5.736 6.554 1.00 72.31 333 ALA A C 1
ATOM 2749 O O . ALA A 1 333 ? -23.253 -6.052 5.380 1.00 72.31 333 ALA A O 1
ATOM 2750 N N . LEU A 1 334 ? -22.745 -6.296 7.551 1.00 76.56 334 LEU A N 1
ATOM 2751 C CA . LEU A 1 334 ? -21.695 -7.299 7.354 1.00 76.56 334 LEU A CA 1
ATOM 2752 C C . LEU A 1 334 ? -22.240 -8.568 6.686 1.00 76.56 334 LEU A C 1
ATOM 2754 O O . LEU A 1 334 ? -21.660 -9.051 5.713 1.00 76.56 334 LEU A O 1
ATOM 2758 N N . LEU A 1 335 ? -23.378 -9.084 7.164 1.00 74.56 335 LEU A N 1
ATOM 2759 C CA . LEU A 1 335 ? -24.023 -10.269 6.594 1.00 74.56 335 LEU A CA 1
ATOM 2760 C C . LEU A 1 335 ? -24.501 -10.021 5.162 1.00 74.56 335 LEU A C 1
ATOM 2762 O O . LEU A 1 335 ? -24.237 -10.841 4.281 1.00 74.56 335 LEU A O 1
ATOM 2766 N N . LEU A 1 336 ? -25.152 -8.882 4.902 1.00 71.38 336 LEU A N 1
ATOM 2767 C CA . LEU A 1 336 ? -25.604 -8.518 3.559 1.00 71.38 336 LEU A CA 1
ATOM 2768 C C . LEU A 1 336 ? -24.434 -8.515 2.572 1.00 71.38 336 LEU A C 1
ATOM 2770 O O . LEU A 1 336 ? -24.556 -9.054 1.471 1.00 71.38 336 LEU A O 1
ATOM 2774 N N . ARG A 1 337 ? -23.283 -7.961 2.966 1.00 70.94 337 ARG A N 1
ATOM 2775 C CA . ARG A 1 337 ? -22.098 -7.920 2.103 1.00 70.94 337 ARG A CA 1
ATOM 2776 C C . ARG A 1 337 ? -21.458 -9.292 1.946 1.00 70.94 337 ARG A C 1
ATOM 2778 O O . ARG A 1 337 ? -21.185 -9.674 0.814 1.00 70.94 337 ARG A O 1
ATOM 2785 N N . ALA A 1 338 ? -21.336 -10.075 3.016 1.00 67.19 338 ALA A N 1
ATOM 2786 C CA . ALA A 1 338 ? -20.831 -11.444 2.932 1.00 67.19 338 ALA A CA 1
ATOM 2787 C C . ALA A 1 338 ? -21.683 -12.334 2.010 1.00 67.19 338 ALA A C 1
ATOM 2789 O O . ALA A 1 338 ? -21.152 -13.212 1.351 1.00 67.19 338 ALA A O 1
ATOM 2790 N N . THR A 1 339 ? -22.991 -12.113 1.853 1.00 63.69 339 THR A N 1
ATOM 2791 C CA . THR A 1 339 ? -23.780 -12.936 0.909 1.00 63.69 339 THR A CA 1
ATOM 2792 C C . THR A 1 339 ? -23.442 -12.721 -0.575 1.00 63.69 339 THR A C 1
ATOM 2794 O O . THR A 1 339 ? -23.881 -13.506 -1.424 1.00 63.69 339 THR A O 1
ATOM 2797 N N . ASN A 1 340 ? -22.641 -11.708 -0.916 1.00 65.19 340 ASN A N 1
ATOM 2798 C CA . ASN A 1 340 ? -22.214 -11.478 -2.288 1.00 65.19 340 ASN A CA 1
ATOM 2799 C C . ASN A 1 340 ? -21.098 -12.463 -2.694 1.00 65.19 340 ASN A C 1
ATOM 2801 O O . ASN A 1 340 ? -19.947 -12.345 -2.283 1.00 65.19 340 ASN A O 1
ATOM 2805 N N . LYS A 1 341 ? -21.439 -13.430 -3.559 1.00 56.91 341 LYS A N 1
ATOM 2806 C CA . LYS A 1 341 ? -20.537 -14.494 -4.057 1.00 56.91 341 LYS A CA 1
ATOM 2807 C C . LYS A 1 341 ? -19.315 -13.987 -4.827 1.00 56.91 341 LYS A C 1
ATOM 2809 O O . LYS A 1 341 ? -18.433 -14.772 -5.152 1.00 56.91 341 LYS A O 1
ATOM 2814 N N . SER A 1 342 ? -19.300 -12.705 -5.161 1.00 59.56 342 SER A N 1
ATOM 2815 C CA . SER A 1 342 ? -18.243 -12.052 -5.914 1.00 59.56 342 SER A CA 1
ATOM 2816 C C . SER A 1 342 ? -17.073 -11.610 -5.009 1.00 59.56 342 SER A C 1
ATOM 2818 O O . SER A 1 342 ? -16.113 -11.020 -5.483 1.00 59.56 342 SER A O 1
ATOM 2820 N N . ILE A 1 343 ? -17.132 -11.862 -3.701 1.00 61.62 343 ILE A N 1
ATOM 2821 C CA . ILE A 1 343 ? -16.154 -11.357 -2.735 1.00 61.62 343 ILE A CA 1
ATOM 2822 C C . ILE A 1 343 ? -15.042 -12.394 -2.430 1.00 61.62 343 ILE A C 1
ATOM 2824 O O . ILE A 1 343 ? -15.341 -13.582 -2.315 1.00 61.62 343 ILE A O 1
ATOM 2828 N N . PRO A 1 344 ? -13.759 -11.995 -2.271 1.00 64.69 344 PRO A N 1
ATOM 2829 C CA . PRO A 1 344 ? -12.671 -12.880 -1.856 1.00 64.69 344 PRO A CA 1
ATOM 2830 C C . PRO A 1 344 ? -12.911 -13.608 -0.525 1.00 64.69 344 PRO A C 1
ATOM 2832 O O . PRO A 1 344 ? -13.442 -13.044 0.428 1.00 64.69 344 PRO A O 1
ATOM 2835 N N . ASN A 1 345 ? -12.395 -14.837 -0.412 1.00 66.81 345 ASN A N 1
ATOM 2836 C CA . ASN A 1 345 ? -12.488 -15.672 0.799 1.00 66.81 345 ASN A CA 1
ATOM 2837 C C . ASN A 1 345 ? -11.961 -14.995 2.082 1.00 66.81 345 ASN A C 1
ATOM 2839 O O . ASN A 1 345 ? -12.449 -15.287 3.171 1.00 66.81 345 ASN A O 1
ATOM 2843 N N . GLN A 1 346 ? -10.982 -14.094 1.975 1.00 72.19 346 GLN A N 1
ATOM 2844 C CA . GLN A 1 346 ? -10.422 -13.381 3.128 1.00 72.19 346 GLN A CA 1
ATOM 2845 C C . GLN A 1 346 ? -11.437 -12.433 3.781 1.00 72.19 346 GLN A C 1
ATOM 2847 O O . GLN A 1 346 ? -11.537 -12.381 5.005 1.00 72.19 346 GLN A O 1
ATOM 2852 N N . TYR A 1 347 ? -12.256 -11.754 2.980 1.00 75.75 347 TYR A N 1
ATOM 2853 C CA . TYR A 1 347 ? -13.331 -10.906 3.485 1.00 75.75 347 TYR A CA 1
ATOM 2854 C C . TYR A 1 347 ? -14.354 -11.723 4.280 1.00 75.75 347 TYR A C 1
ATOM 2856 O O . TYR A 1 347 ? -14.748 -11.340 5.379 1.00 75.75 347 TYR A O 1
ATOM 2864 N N . PHE A 1 348 ? -14.746 -12.892 3.756 1.00 77.81 348 PHE A N 1
ATOM 2865 C CA . PHE A 1 348 ? -15.622 -13.818 4.473 1.00 77.81 348 PHE A CA 1
ATOM 2866 C C . PHE A 1 348 ? -15.032 -14.207 5.822 1.00 77.81 348 PHE A C 1
ATOM 2868 O O . PHE A 1 348 ? -15.745 -14.193 6.823 1.00 77.81 348 PHE A O 1
ATOM 2875 N N . PHE A 1 349 ? -13.738 -14.530 5.849 1.00 82.50 349 PHE A N 1
ATOM 2876 C CA . PHE A 1 349 ? -13.044 -14.860 7.083 1.00 82.50 349 PHE A CA 1
ATOM 2877 C C . PHE A 1 349 ? -13.158 -13.720 8.101 1.00 82.50 349 PHE A C 1
ATOM 2879 O O . PHE A 1 349 ? -13.639 -13.966 9.202 1.00 82.50 349 PHE A O 1
ATOM 2886 N N . TYR A 1 350 ? -12.835 -12.477 7.728 1.00 86.19 350 TYR A N 1
ATOM 2887 C CA . TYR A 1 350 ? -12.949 -11.350 8.657 1.00 86.19 350 TYR A CA 1
ATOM 2888 C C . TYR A 1 350 ? -14.379 -11.107 9.128 1.00 86.19 350 TYR A C 1
ATOM 2890 O O . TYR A 1 350 ? -14.595 -10.942 10.327 1.00 86.19 350 TYR A O 1
ATOM 2898 N N . VAL A 1 351 ? -15.364 -11.133 8.226 1.00 85.75 351 VAL A N 1
ATOM 2899 C CA . VAL A 1 351 ? -16.770 -10.951 8.608 1.00 85.75 351 VAL A CA 1
ATOM 2900 C C . VAL A 1 351 ? -17.208 -12.022 9.604 1.00 85.75 351 VAL A C 1
ATOM 2902 O O . VAL A 1 351 ? -17.748 -11.688 10.658 1.00 85.75 351 VAL A O 1
ATOM 2905 N N . TYR A 1 352 ? -16.952 -13.300 9.320 1.00 85.56 352 TYR A N 1
ATOM 2906 C CA . TYR A 1 352 ? -17.333 -14.376 10.232 1.00 85.56 352 TYR A CA 1
ATOM 2907 C C . TYR A 1 352 ? -16.553 -14.334 11.547 1.00 85.56 352 TYR A C 1
ATOM 2909 O O . TYR A 1 352 ? -17.140 -14.614 12.590 1.00 85.56 352 TYR A O 1
ATOM 2917 N N . SER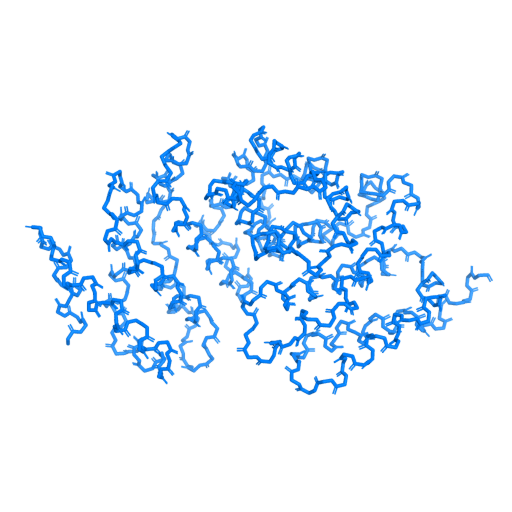 A 1 353 ? -15.276 -13.947 11.532 1.00 87.38 353 SER A N 1
ATOM 2918 C CA . SER A 1 353 ? -14.494 -13.739 12.753 1.00 87.38 353 SER A CA 1
ATOM 2919 C C . SER A 1 353 ? -15.068 -12.609 13.607 1.00 87.38 353 SER A C 1
ATOM 2921 O O . SER A 1 353 ? -15.248 -12.799 14.805 1.00 87.38 353 SER A O 1
ATOM 2923 N N . ILE A 1 354 ? -15.429 -11.472 13.006 1.00 88.69 354 ILE A N 1
ATOM 2924 C CA . ILE A 1 354 ? -16.062 -10.346 13.708 1.00 88.69 354 ILE A CA 1
ATOM 2925 C C . ILE A 1 354 ? -17.396 -10.780 14.316 1.00 88.69 354 ILE A C 1
ATOM 2927 O O . ILE A 1 354 ? -17.627 -10.566 15.503 1.00 88.69 354 ILE A O 1
ATOM 2931 N N . LEU A 1 355 ? -18.264 -11.428 13.534 1.00 86.75 355 LEU A N 1
ATOM 2932 C CA . LEU A 1 355 ? -19.551 -11.917 14.034 1.00 86.75 355 LEU A CA 1
ATOM 2933 C C . LEU A 1 355 ? -19.352 -12.949 15.155 1.00 86.75 355 LEU A C 1
ATOM 2935 O O . LEU A 1 355 ? -20.049 -12.895 16.164 1.00 86.75 355 LEU A O 1
ATOM 2939 N N . GLY A 1 356 ? -18.371 -13.844 15.020 1.00 85.50 356 GLY A N 1
ATOM 2940 C CA . GLY A 1 356 ? -17.997 -14.798 16.063 1.00 85.50 356 GLY A CA 1
ATOM 2941 C C . GLY A 1 356 ? -17.580 -14.115 17.368 1.00 85.50 356 GLY A C 1
ATOM 2942 O O . GLY A 1 356 ? -18.068 -14.489 18.431 1.00 85.50 356 GLY A O 1
ATOM 2943 N N . GLU A 1 357 ? -16.746 -13.074 17.298 1.00 86.06 357 GLU A N 1
ATOM 2944 C CA . GLU A 1 357 ? -16.327 -12.287 18.468 1.00 86.06 357 GLU A CA 1
ATOM 2945 C C . GLU A 1 357 ? -17.494 -11.523 19.114 1.00 86.06 357 GLU A C 1
ATOM 2947 O O . GLU A 1 357 ? -17.606 -11.484 20.344 1.00 86.06 357 GLU A O 1
ATOM 2952 N N . ILE A 1 358 ? -18.386 -10.946 18.299 1.00 84.69 358 ILE A N 1
ATOM 2953 C CA . ILE A 1 358 ? -19.574 -10.216 18.763 1.00 84.69 358 ILE A CA 1
ATOM 2954 C C . ILE A 1 358 ? -20.550 -11.159 19.475 1.00 84.69 358 ILE A C 1
ATOM 2956 O O . ILE A 1 358 ? -21.074 -10.801 20.528 1.00 84.69 358 ILE A O 1
ATOM 2960 N N . PHE A 1 359 ? -20.799 -12.352 18.929 1.00 81.38 359 PHE A N 1
ATOM 2961 C CA . PHE A 1 359 ? -21.815 -13.284 19.436 1.00 81.38 359 PHE A CA 1
ATOM 2962 C C . PHE A 1 359 ? -21.272 -14.377 20.366 1.00 81.38 359 PHE A C 1
ATOM 2964 O O . PHE A 1 359 ? -22.036 -15.241 20.795 1.00 81.38 359 PHE A O 1
ATOM 2971 N N . SER A 1 360 ? -19.980 -14.359 20.707 1.00 79.19 360 SER A N 1
ATOM 2972 C CA . SER A 1 360 ? -19.412 -15.332 21.644 1.00 79.19 360 SER A CA 1
ATOM 2973 C C . SER A 1 360 ? -20.047 -15.212 23.045 1.00 79.19 360 SER A C 1
ATOM 2975 O O . SER A 1 360 ? -20.021 -14.161 23.693 1.00 79.19 360 SER A O 1
ATOM 2977 N N . GLU A 1 361 ? -20.625 -16.317 23.533 1.00 55.72 361 GLU A N 1
ATOM 2978 C CA . GLU A 1 361 ? -21.300 -16.397 24.843 1.00 55.72 361 GLU A CA 1
ATOM 2979 C C . GLU A 1 361 ? -20.346 -16.213 26.041 1.00 55.72 361 GLU A C 1
ATOM 2981 O O . GLU A 1 361 ? -20.782 -15.933 27.158 1.00 55.72 361 GLU A O 1
ATOM 2986 N N . GLU A 1 362 ? -19.036 -16.380 25.836 1.00 54.38 362 GLU A N 1
ATOM 2987 C CA . GLU A 1 362 ? -18.030 -16.231 26.894 1.00 54.38 362 GLU A CA 1
ATOM 2988 C C . GLU A 1 362 ? -17.824 -14.764 27.299 1.00 54.38 362 GLU A C 1
ATOM 2990 O O . GLU A 1 362 ? -17.681 -14.485 28.488 1.00 54.38 362 GLU A O 1
ATOM 2995 N N . LYS A 1 363 ? -17.907 -13.816 26.353 1.00 50.72 363 LYS A N 1
ATOM 2996 C CA . LYS A 1 363 ? -17.753 -12.371 26.622 1.00 50.72 363 LYS A CA 1
ATOM 2997 C C . LYS A 1 363 ? -19.049 -11.680 27.063 1.00 50.72 363 LYS A C 1
ATOM 2999 O O . LYS A 1 363 ? -19.015 -10.574 27.588 1.00 50.72 363 LYS A O 1
ATOM 3004 N N . SER A 1 364 ? -20.204 -12.323 26.887 1.00 44.84 364 SER A N 1
ATOM 3005 C CA . SER A 1 364 ? -21.511 -11.786 27.307 1.00 44.84 364 SER A CA 1
ATOM 3006 C C . SER A 1 364 ? -21.847 -12.065 28.780 1.00 44.84 364 SER A C 1
ATOM 3008 O O . SER A 1 364 ? -22.854 -11.571 29.280 1.00 44.84 364 SER A O 1
ATOM 3010 N N . LYS A 1 365 ? -20.998 -12.819 29.496 1.00 43.34 365 LYS A N 1
ATOM 3011 C CA . LYS A 1 365 ? -21.146 -13.124 30.933 1.00 43.34 365 LYS A CA 1
ATOM 3012 C C . LYS A 1 365 ? -20.452 -12.127 31.872 1.00 43.34 365 LYS A C 1
ATOM 3014 O O . LYS A 1 365 ? -20.614 -12.254 33.081 1.00 43.34 365 LYS A O 1
ATOM 3019 N N . GLU A 1 366 ? -19.689 -11.168 31.344 1.00 43.69 366 GLU A N 1
ATOM 3020 C CA . GLU A 1 366 ? -18.963 -10.152 32.131 1.00 43.69 366 GLU A CA 1
ATOM 3021 C C . GLU A 1 366 ? -19.710 -8.807 32.276 1.00 43.69 366 GLU A C 1
ATOM 3023 O O . GLU A 1 366 ? -19.128 -7.842 32.773 1.00 43.69 366 GLU A O 1
ATOM 3028 N N . ILE A 1 367 ? -20.982 -8.730 31.860 1.00 44.81 367 ILE A N 1
ATOM 3029 C CA . ILE A 1 367 ? -21.835 -7.529 31.980 1.00 44.81 367 ILE A CA 1
ATOM 3030 C C . ILE A 1 367 ? -22.672 -7.568 33.258 1.00 44.81 367 ILE A C 1
ATOM 3032 O O . ILE A 1 367 ? -23.339 -8.604 33.493 1.00 44.81 367 ILE A O 1
#

Secondary structure (DSSP, 8-state):
-HHHHHHHTTSSSPPHHHHHHHHHHHHHHHHH-HHHHHHHHHHHHHHHHHHHHHHHTS----THHHHHHHHHHHHHHHHHH--SS--HHHHHHHHS-S-SHHHHHHHHHHHTT--TTHHHHHHHHHHHHHHHHH-GGGGG-HHHHHHHHHIIIIIITSHHHHHHHHHHT-SS--GGG--HHHHIIIIIHHHHHHHHHHT--TT-SS-HHHHHHHHHHHHHHHHHHHTT-GGG--HHHHHHHHHHHHHHHHHHHHTTT-HHHHHHH-SSHHHHHHHHHHHHHHHH-GGGGTTTTT-TTSHHHHHHHHHHHHHHHHHHHSS-HHHHHH-HHHHHHHHHHHT-TTS-HHHHHHHHHHHHHHH-TTGGG--

pLDDT: mean 86.4, std 11.3, range [43.34, 98.38]

Radius of gyration: 21.66 Å; chains: 1; bounding box: 50×42×65 Å

Sequence (367 aa):
MFEQLIASLNISPMSNDVFHQLTSILTQQIDDSIAPFISQVFESLIFLEQWTWQKLSQESDQTYHREMLHELASFNKQTVFIDDHMNHDDKVRLLIPDTLDSINLIFEQFNNNQNSCMAVASLWFDNLSYLIQEYPHLGRSPVIIHINQYFGQRLLMSEAYESYLSELRQSQLSPSIFSAKQLLYIKTCSFSLNVYLHTKPENFCLTIDEILEKIGSHYLQIMEIHCYNISTWSKELLACITHLTGLIDICYDTNKKEEQLNQILFPTKQILFNLIEVLIRVVSYEPFYKDISNQRLENGPMFVDITLHFILNILQTQNISWLFQSMTNLSDALLLRATNKSIPNQYFFYVYSILGEIFSEEKSKEI

Foldseek 3Di:
DLLVLLVQLPPPPGDLVSLVVLLVVLVVCLVPPVPVVCVVCVVSLQSVQQSVLVVLLDPDQDPSNQSSLVSNLVSLLVLLPDPPPDDLVSNCSNLPDPDCPSVVSNLVCLVVPVQRCLLSVLSSLLSVLSNCLSPVVCLPPPRLLVVLLCLVPPQLPDPVLLVLLVQLLDLDHDPVSDGSSSCSRQQSSLSSNLSSVVSVDPDHPDALLRNLLRCQVSLLSSLLSCLVPVVPDDQSNLRSNLSSLSSLLSSCQVCLADPVNCCSNPVDVVSVLSVLVSLLSLLLDPVLLPCQQPPPPGSSNSSNLSSLSSLLSCLVSPLPLVVVVVVPVSLVSLVVSLVPPSHDPSSVVSSVSNVCSSPPPVSVVVD

Organism: NCBI:txid392030